Protein AF-A0A1Y2WM47-F1 (afdb_monomer)

Structure (mmCIF, N/CA/C/O backbone):
data_AF-A0A1Y2WM47-F1
#
_entry.id   AF-A0A1Y2WM47-F1
#
loop_
_atom_site.group_PDB
_atom_site.id
_atom_site.type_symbol
_atom_site.label_atom_id
_atom_site.label_alt_id
_atom_site.label_comp_id
_atom_site.label_asym_id
_atom_site.label_entity_id
_atom_site.label_seq_id
_atom_site.pdbx_PDB_ins_code
_atom_site.Cartn_x
_atom_site.Cartn_y
_atom_site.Cartn_z
_atom_site.occupancy
_atom_site.B_iso_or_equiv
_atom_site.auth_seq_id
_atom_site.auth_comp_id
_atom_site.auth_asym_id
_atom_site.auth_atom_id
_atom_site.pdbx_PDB_model_num
ATOM 1 N N . MET A 1 1 ? -19.924 -10.068 24.566 1.00 42.56 1 MET A N 1
ATOM 2 C CA . MET A 1 1 ? -18.721 -10.394 23.763 1.00 42.56 1 MET A CA 1
ATOM 3 C C . MET A 1 1 ? -18.706 -9.544 22.492 1.00 42.56 1 MET A C 1
ATOM 5 O O . MET A 1 1 ? -19.666 -9.634 21.732 1.00 42.56 1 MET A O 1
ATOM 9 N N . PRO A 1 2 ? -17.694 -8.689 22.255 1.00 54.47 2 PRO A N 1
ATOM 10 C CA . PRO A 1 2 ? -17.601 -7.902 21.023 1.00 54.47 2 PRO A CA 1
ATOM 11 C C . PRO A 1 2 ? -17.442 -8.812 19.793 1.00 54.47 2 PRO A C 1
ATOM 13 O O . PRO A 1 2 ? -16.624 -9.728 19.769 1.00 54.47 2 PRO A O 1
ATOM 16 N N . GLN A 1 3 ? -18.257 -8.577 18.764 1.00 64.56 3 GLN A N 1
ATOM 17 C CA . GLN A 1 3 ? -18.307 -9.411 17.564 1.00 64.56 3 GLN A CA 1
ATOM 18 C C . GLN A 1 3 ? -17.244 -8.942 16.556 1.00 64.56 3 GLN A C 1
ATOM 20 O O . GLN A 1 3 ? -17.400 -7.910 15.901 1.00 64.56 3 GLN A O 1
ATOM 25 N N . TYR A 1 4 ? -16.137 -9.676 16.444 1.00 69.75 4 TYR A N 1
ATOM 26 C CA . TYR A 1 4 ? -15.052 -9.365 15.509 1.00 69.75 4 TYR A CA 1
ATOM 27 C C . TYR A 1 4 ? -15.293 -10.020 14.144 1.00 69.75 4 TYR A C 1
ATOM 29 O O . TYR A 1 4 ? -15.588 -11.214 14.054 1.00 69.75 4 TYR A O 1
ATOM 37 N N . LEU A 1 5 ? -15.141 -9.259 13.057 1.00 72.00 5 LEU A N 1
ATOM 38 C CA . LEU A 1 5 ? -15.212 -9.798 11.702 1.00 72.00 5 LEU A CA 1
ATOM 39 C C . LEU A 1 5 ? -13.831 -10.297 11.301 1.00 72.00 5 LEU A C 1
ATOM 41 O O . LEU A 1 5 ? -12.948 -9.499 11.026 1.00 72.00 5 LEU A O 1
ATOM 45 N N . ILE A 1 6 ? -13.652 -11.612 11.212 1.00 77.69 6 ILE A N 1
ATOM 46 C CA . ILE A 1 6 ? -12.421 -12.204 10.678 1.00 77.69 6 ILE A CA 1
ATOM 47 C C . ILE A 1 6 ? -12.492 -12.134 9.143 1.00 77.69 6 ILE A C 1
ATOM 49 O O . ILE A 1 6 ? -13.264 -12.896 8.546 1.00 77.69 6 ILE A O 1
ATOM 53 N N . PRO A 1 7 ? -11.702 -11.277 8.459 1.00 71.31 7 PRO A N 1
ATOM 54 C CA . PRO A 1 7 ? -11.866 -11.048 7.019 1.00 71.31 7 PRO A CA 1
ATOM 55 C C . PRO A 1 7 ? -11.665 -12.312 6.174 1.00 71.31 7 PRO A C 1
ATOM 57 O O . PRO A 1 7 ? -12.291 -12.467 5.129 1.00 71.31 7 PRO A O 1
ATOM 60 N N . ALA A 1 8 ? -10.829 -13.245 6.643 1.00 73.50 8 ALA A N 1
ATOM 61 C CA . ALA A 1 8 ? -10.575 -14.521 5.976 1.00 73.50 8 ALA A CA 1
ATOM 62 C C . ALA A 1 8 ? -11.778 -15.483 6.008 1.00 73.50 8 ALA A C 1
ATOM 64 O O . ALA A 1 8 ? -11.942 -16.271 5.080 1.00 73.50 8 ALA A O 1
ATOM 65 N N . ARG A 1 9 ? -12.631 -15.404 7.040 1.00 81.06 9 ARG A N 1
ATOM 66 C CA . ARG A 1 9 ? -1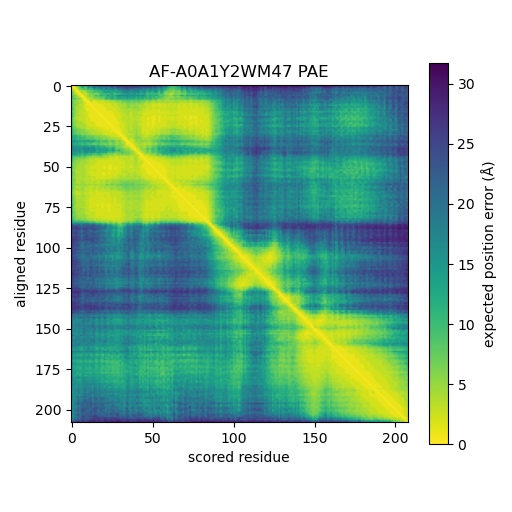3.810 -16.274 7.210 1.00 81.06 9 ARG A CA 1
ATOM 67 C C . ARG A 1 9 ? -15.083 -15.705 6.579 1.00 81.06 9 ARG A C 1
ATOM 69 O O . ARG A 1 9 ? -16.062 -16.428 6.440 1.00 81.06 9 ARG A O 1
ATOM 76 N N . ASN A 1 10 ? -15.082 -14.436 6.166 1.00 86.31 10 ASN A N 1
ATOM 77 C CA . ASN A 1 10 ? -16.237 -13.790 5.545 1.00 86.31 10 ASN A CA 1
ATOM 78 C C . ASN A 1 10 ? -15.995 -13.538 4.047 1.00 86.31 10 ASN A C 1
ATOM 80 O O . ASN A 1 10 ? -15.419 -12.523 3.642 1.00 86.31 10 ASN A O 1
ATOM 84 N N . SER A 1 11 ? -16.479 -14.461 3.213 1.00 88.06 11 SER A N 1
ATOM 85 C CA . SER A 1 11 ? -16.371 -14.368 1.752 1.00 88.06 11 SER A CA 1
ATOM 86 C C . SER A 1 11 ? -17.050 -13.114 1.190 1.00 88.06 11 SER A C 1
ATOM 88 O O . SER A 1 11 ? -16.495 -12.472 0.299 1.00 88.06 11 SER A O 1
ATOM 90 N N . ARG A 1 12 ? -18.200 -12.703 1.749 1.00 90.19 12 ARG A N 1
ATOM 91 C CA . ARG A 1 12 ? -18.951 -11.513 1.307 1.00 90.19 12 ARG A CA 1
ATOM 92 C C . ARG A 1 12 ? -18.131 -10.240 1.493 1.00 90.19 12 ARG A C 1
ATOM 94 O O . ARG A 1 12 ? -17.995 -9.458 0.554 1.00 90.19 12 ARG A O 1
ATOM 101 N N . HIS A 1 13 ? -17.529 -10.065 2.670 1.00 89.56 13 HIS A N 1
ATOM 102 C CA . HIS A 1 13 ? -16.651 -8.929 2.958 1.00 89.56 13 HIS A CA 1
ATOM 103 C C . HIS A 1 13 ? -15.453 -8.896 2.002 1.00 89.56 13 HIS A C 1
ATOM 105 O O . HIS A 1 13 ? -15.182 -7.871 1.374 1.00 89.56 13 HIS A O 1
ATOM 111 N N . ARG A 1 14 ? -14.763 -10.031 1.840 1.00 89.44 14 ARG A N 1
ATOM 112 C CA . ARG A 1 14 ? -13.584 -10.132 0.972 1.00 89.44 14 ARG A CA 1
ATOM 113 C C . ARG A 1 14 ? -13.918 -9.780 -0.482 1.00 89.44 14 ARG A C 1
ATOM 115 O O . ARG A 1 14 ? -13.194 -9.000 -1.103 1.00 89.44 14 ARG A O 1
ATOM 122 N N . THR A 1 15 ? -15.028 -10.298 -1.005 1.00 93.50 15 THR A N 1
ATOM 123 C CA . THR A 1 15 ? -15.508 -9.994 -2.360 1.00 93.50 15 THR A CA 1
ATOM 124 C C . THR A 1 15 ? -15.888 -8.524 -2.507 1.00 93.50 15 THR A C 1
ATOM 126 O O . THR A 1 15 ? -15.453 -7.895 -3.470 1.00 93.50 15 THR A O 1
ATOM 129 N N . ALA A 1 16 ? -16.615 -7.946 -1.545 1.00 92.38 16 ALA A N 1
ATOM 130 C CA . ALA A 1 16 ? -16.990 -6.531 -1.567 1.00 92.38 16 ALA A CA 1
ATOM 131 C C . ALA A 1 16 ? -15.758 -5.608 -1.569 1.00 92.38 16 ALA A C 1
ATOM 133 O O . ALA A 1 16 ? -15.650 -4.717 -2.413 1.00 92.38 16 ALA A O 1
ATOM 134 N N . CYS A 1 17 ? -14.783 -5.868 -0.692 1.00 93.31 17 CYS A N 1
ATOM 135 C CA . CYS A 1 17 ? -13.526 -5.121 -0.635 1.00 93.31 17 CYS A CA 1
ATOM 136 C C . CYS A 1 17 ? -12.736 -5.225 -1.944 1.00 93.31 17 CYS A C 1
ATOM 138 O O . CYS A 1 17 ? -12.247 -4.214 -2.450 1.00 93.31 17 CYS A O 1
ATOM 140 N N . PHE A 1 18 ? -12.624 -6.424 -2.527 1.00 94.12 18 PHE A N 1
ATOM 141 C CA . PHE A 1 18 ? -11.936 -6.594 -3.807 1.00 94.12 18 PHE A CA 1
ATOM 142 C C . PHE A 1 18 ? -12.671 -5.945 -4.976 1.00 94.12 18 PHE A C 1
ATOM 144 O O . PHE A 1 18 ? -12.012 -5.376 -5.848 1.00 94.12 18 PHE A O 1
ATOM 151 N N . ALA A 1 19 ? -14.000 -6.028 -5.011 1.00 96.56 19 ALA A N 1
ATOM 152 C CA . ALA A 1 19 ? -14.811 -5.374 -6.026 1.00 96.56 19 ALA A CA 1
ATOM 153 C C . ALA A 1 19 ? -14.605 -3.857 -5.961 1.00 96.56 19 ALA A C 1
ATOM 155 O O . ALA A 1 19 ? -14.193 -3.265 -6.956 1.00 96.56 19 ALA A O 1
ATOM 156 N N . LEU A 1 20 ? -14.761 -3.256 -4.777 1.00 95.94 20 LEU A N 1
ATOM 157 C CA . LEU A 1 20 ? -14.532 -1.830 -4.544 1.00 95.94 20 LEU A CA 1
ATOM 158 C C . LEU A 1 20 ? -13.096 -1.407 -4.897 1.00 95.94 20 LEU A C 1
ATOM 160 O O . LEU A 1 20 ? -12.875 -0.413 -5.584 1.00 95.94 20 LEU A O 1
ATOM 164 N N . TYR A 1 21 ? -12.097 -2.176 -4.465 1.00 96.31 21 TYR A N 1
ATOM 165 C CA . TYR A 1 21 ? -10.697 -1.890 -4.772 1.00 96.31 21 TYR A CA 1
ATOM 166 C C . TYR A 1 21 ? -10.434 -1.893 -6.283 1.00 96.31 21 TYR A C 1
ATOM 168 O O . TYR A 1 21 ? -9.816 -0.969 -6.817 1.00 96.31 21 TYR A O 1
ATOM 176 N N . ARG A 1 22 ? -10.918 -2.917 -6.995 1.00 96.06 22 ARG A N 1
ATOM 177 C CA . ARG A 1 22 ? -10.735 -3.034 -8.447 1.00 96.06 22 ARG A CA 1
ATOM 178 C C . ARG A 1 22 ? -11.482 -1.942 -9.205 1.00 96.06 22 ARG A C 1
ATOM 180 O O . ARG A 1 22 ? -10.913 -1.394 -10.149 1.00 96.0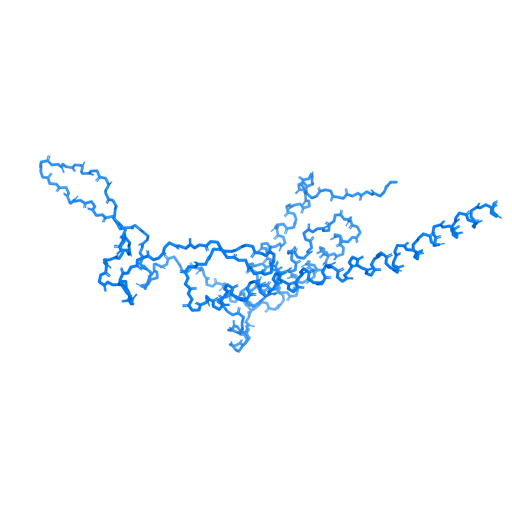6 22 ARG A O 1
ATOM 187 N N . THR A 1 23 ? -12.707 -1.604 -8.805 1.00 95.62 23 THR A N 1
ATOM 188 C CA . THR A 1 23 ? -13.490 -0.546 -9.460 1.00 95.62 23 THR A CA 1
ATOM 189 C C . THR A 1 23 ? -12.815 0.810 -9.299 1.00 95.62 23 THR A C 1
ATOM 191 O O . THR A 1 23 ? -12.573 1.471 -10.307 1.00 95.62 23 THR A O 1
ATOM 194 N N . LEU A 1 24 ? -12.393 1.179 -8.087 1.00 94.88 24 LEU A N 1
ATOM 195 C CA . LEU A 1 24 ? -11.653 2.421 -7.834 1.00 94.88 24 LEU A CA 1
ATOM 196 C C . LEU A 1 24 ? -10.364 2.500 -8.665 1.00 94.88 24 LEU A C 1
ATOM 198 O O . LEU A 1 24 ? -10.071 3.528 -9.273 1.00 94.88 24 LEU A O 1
ATOM 202 N N . LEU A 1 25 ? -9.605 1.403 -8.752 1.00 93.62 25 LEU A N 1
ATOM 203 C CA . LEU A 1 25 ? -8.384 1.366 -9.560 1.00 93.62 25 LEU A CA 1
ATOM 204 C C . LEU A 1 25 ? -8.627 1.470 -11.067 1.00 93.62 25 LEU A C 1
ATOM 206 O O . LEU A 1 25 ? -7.740 1.943 -11.780 1.00 93.62 25 LEU A O 1
ATOM 210 N N . ARG A 1 26 ? -9.784 1.008 -11.545 1.00 91.31 26 ARG A N 1
ATOM 211 C CA . ARG A 1 26 ? -10.188 1.108 -12.951 1.00 91.31 26 ARG A CA 1
ATOM 212 C C . ARG A 1 26 ? -10.663 2.516 -13.305 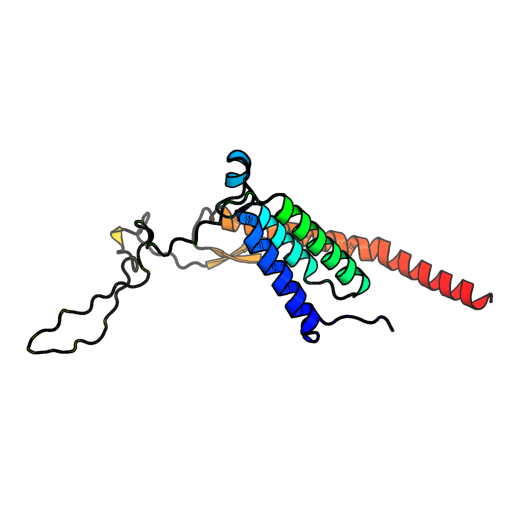1.00 91.31 26 ARG A C 1
ATOM 214 O O . ARG A 1 26 ? -10.426 2.949 -14.423 1.00 91.31 26 ARG A O 1
ATOM 221 N N . GLN A 1 27 ? -11.291 3.207 -12.355 1.00 90.62 27 GLN A N 1
ATOM 222 C CA . GLN A 1 27 ? -11.772 4.583 -12.514 1.00 90.62 27 GLN A CA 1
ATOM 223 C C . GLN A 1 27 ? -10.645 5.616 -12.395 1.00 90.62 27 GLN A C 1
ATOM 225 O O . GLN A 1 27 ? -10.628 6.588 -13.134 1.00 90.62 27 GLN A O 1
ATOM 230 N N . ALA A 1 28 ? -9.656 5.381 -11.526 1.00 89.31 28 ALA A N 1
ATOM 231 C CA . ALA A 1 28 ? -8.554 6.314 -11.289 1.00 89.31 28 ALA A CA 1
ATOM 232 C C . ALA A 1 28 ? -7.866 6.897 -12.551 1.00 89.31 28 ALA A C 1
ATOM 234 O O . ALA A 1 28 ? -7.656 8.102 -12.552 1.00 89.31 28 ALA A O 1
ATOM 235 N N . PRO A 1 29 ? -7.497 6.122 -13.596 1.00 86.44 29 PRO A N 1
ATOM 236 C CA . PRO A 1 29 ? -6.833 6.667 -14.790 1.00 86.44 29 PRO A CA 1
ATOM 237 C C . PRO A 1 29 ? -7.760 7.428 -15.753 1.00 86.44 29 PRO A C 1
ATOM 239 O O . PRO A 1 29 ? -7.269 8.007 -16.716 1.00 86.44 29 PRO A O 1
ATOM 242 N N . LEU A 1 30 ? -9.081 7.381 -15.549 1.00 86.75 30 LEU A N 1
ATOM 243 C CA . LEU A 1 30 ? -10.058 8.090 -16.388 1.00 86.75 30 LEU A CA 1
ATOM 244 C C . LEU A 1 30 ? -10.159 9.573 -16.049 1.00 86.75 30 LEU A C 1
ATOM 246 O O . LEU A 1 30 ? -10.707 10.355 -16.820 1.00 86.75 30 LEU A O 1
ATOM 250 N N . ILE A 1 31 ? -9.667 9.946 -14.874 1.00 86.62 31 ILE A N 1
ATOM 251 C CA . ILE A 1 31 ? -9.766 11.302 -14.364 1.00 86.62 31 ILE A CA 1
ATOM 252 C C . ILE A 1 31 ? -8.627 12.107 -14.989 1.00 86.62 31 ILE A C 1
ATOM 254 O O . ILE A 1 31 ? -7.464 11.753 -14.773 1.00 86.62 31 ILE A O 1
ATOM 258 N N . PRO A 1 32 ? -8.927 13.159 -15.768 1.00 84.31 32 PRO A N 1
ATOM 259 C CA . PRO A 1 32 ? -7.891 14.036 -16.284 1.00 84.31 32 PRO A CA 1
ATOM 260 C C . PRO A 1 32 ? -7.226 14.758 -15.107 1.00 84.31 32 PRO A C 1
ATOM 262 O O . PRO A 1 32 ? -7.899 15.360 -14.273 1.00 84.31 32 PRO A O 1
ATOM 265 N N . LEU A 1 33 ? -5.901 14.671 -15.027 1.00 83.00 33 LEU A N 1
ATOM 266 C CA . LEU A 1 33 ? -5.093 15.432 -14.082 1.00 83.00 33 LEU A CA 1
ATOM 267 C C . LEU A 1 33 ? -4.145 16.340 -14.869 1.00 83.00 33 LEU A C 1
ATOM 269 O O . LEU A 1 33 ? -3.658 15.906 -15.913 1.00 83.00 33 LEU A O 1
ATOM 273 N N . PRO A 1 34 ? -3.852 17.549 -14.367 1.00 85.44 34 PRO A N 1
ATOM 274 C CA . PRO A 1 34 ? -2.773 18.380 -14.891 1.00 85.44 34 PRO A CA 1
ATOM 275 C C . PRO A 1 34 ? -1.435 17.627 -14.898 1.00 85.44 34 PRO A C 1
ATOM 277 O O . PRO A 1 34 ? -1.159 16.848 -13.975 1.00 85.44 34 PRO A O 1
ATOM 280 N N . ASP A 1 35 ? -0.600 17.882 -15.906 1.00 81.69 35 ASP A N 1
ATOM 281 C CA . ASP A 1 35 ? 0.667 17.167 -16.120 1.00 81.69 35 ASP A CA 1
ATOM 282 C C . ASP A 1 35 ? 1.619 17.276 -14.916 1.00 81.69 35 ASP A C 1
ATOM 284 O O . ASP A 1 35 ? 2.225 16.278 -14.508 1.00 81.69 35 ASP A O 1
ATOM 288 N N . ASP A 1 36 ? 1.641 18.435 -14.249 1.00 83.56 36 ASP A N 1
ATOM 289 C CA . ASP A 1 36 ? 2.417 18.679 -13.024 1.00 83.56 36 ASP A CA 1
ATOM 290 C C . ASP A 1 36 ? 2.098 17.658 -11.919 1.00 83.56 36 ASP A C 1
ATOM 292 O O . ASP A 1 36 ? 2.978 17.120 -11.237 1.00 83.56 36 ASP A O 1
ATOM 296 N N . LEU A 1 37 ? 0.811 17.336 -11.755 1.00 79.44 37 LEU A N 1
ATOM 297 C CA . LEU A 1 37 ? 0.343 16.398 -10.738 1.00 79.44 37 LEU A CA 1
ATOM 298 C C . LEU A 1 37 ? 0.508 14.946 -11.182 1.00 79.44 37 LEU A C 1
ATOM 300 O O . LEU A 1 37 ? 0.766 14.080 -10.336 1.00 79.44 37 LEU A O 1
ATOM 304 N N . ALA A 1 38 ? 0.389 14.673 -12.482 1.00 75.19 38 ALA A N 1
ATOM 305 C CA . ALA A 1 38 ? 0.504 13.332 -13.041 1.00 75.19 38 ALA A CA 1
ATOM 306 C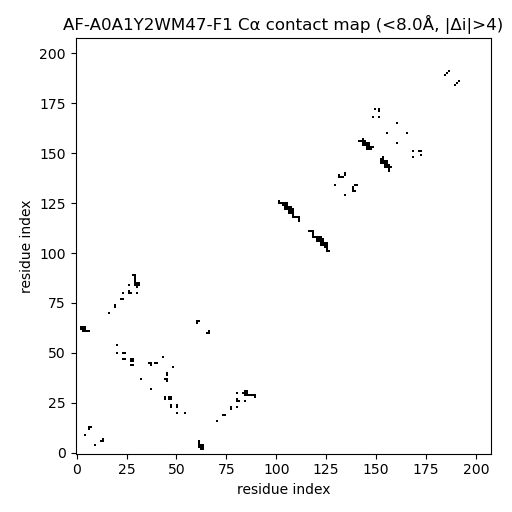 C . ALA A 1 38 ? 1.915 12.738 -12.866 1.00 75.19 38 ALA A C 1
ATOM 308 O O . ALA A 1 38 ? 2.033 11.547 -12.563 1.00 75.19 38 ALA A O 1
ATOM 309 N N . VAL A 1 39 ? 2.968 13.557 -12.986 1.00 75.31 39 VAL A N 1
ATOM 310 C CA . VAL A 1 39 ? 4.376 13.104 -12.953 1.00 75.31 39 VAL A CA 1
ATOM 311 C C . VAL A 1 39 ? 4.982 13.113 -11.539 1.00 75.31 39 VAL A C 1
ATOM 313 O O . VAL A 1 39 ? 5.871 12.314 -11.234 1.00 75.31 39 VAL A O 1
ATOM 316 N N . SER A 1 40 ? 4.453 13.942 -10.634 1.00 70.75 40 SER A N 1
ATOM 317 C CA . SER A 1 40 ? 5.015 14.216 -9.295 1.00 70.75 40 SER A CA 1
ATOM 318 C C . SER A 1 40 ? 5.364 12.994 -8.421 1.00 70.75 40 SER A C 1
ATOM 320 O O . SER A 1 40 ? 6.254 13.074 -7.574 1.00 70.75 40 SER A O 1
ATOM 322 N N . ARG A 1 41 ? 4.675 11.852 -8.574 1.00 67.25 41 ARG A N 1
ATOM 323 C CA . ARG A 1 41 ? 4.848 10.652 -7.720 1.00 67.25 41 ARG A CA 1
ATOM 324 C C . ARG A 1 41 ? 5.364 9.410 -8.454 1.00 67.25 41 ARG A C 1
ATOM 326 O O . ARG A 1 41 ? 5.305 8.307 -7.899 1.00 67.25 41 ARG A O 1
ATOM 333 N N . GLY A 1 42 ? 5.895 9.579 -9.663 1.00 73.88 42 GLY A N 1
ATOM 334 C CA . GLY A 1 42 ? 6.487 8.506 -10.463 1.00 73.88 42 GLY A CA 1
ATOM 335 C C . GLY A 1 42 ? 5.529 7.900 -11.500 1.00 73.88 42 GLY A C 1
ATOM 336 O O . GLY A 1 42 ? 4.506 8.491 -11.822 1.00 73.88 42 GLY A O 1
ATOM 337 N N . PRO A 1 43 ? 5.821 6.696 -12.028 1.00 77.19 43 PRO A N 1
ATOM 338 C CA . PRO A 1 43 ? 5.174 6.161 -13.235 1.00 77.19 43 PRO A CA 1
ATOM 339 C C . PRO A 1 43 ? 3.735 5.656 -13.024 1.00 77.19 43 PRO A C 1
ATOM 341 O O . PRO A 1 43 ? 3.118 5.114 -13.939 1.00 77.19 43 PRO A O 1
ATOM 344 N N . VAL A 1 44 ? 3.196 5.748 -11.805 1.00 82.19 44 VAL A N 1
ATOM 345 C CA . VAL A 1 44 ? 1.855 5.262 -11.463 1.00 82.19 44 VAL A CA 1
ATOM 346 C C . VAL A 1 44 ? 0.968 6.454 -11.147 1.00 82.19 44 VAL A C 1
ATOM 348 O O . VAL A 1 44 ? 1.314 7.246 -10.279 1.00 82.19 44 VAL A O 1
ATOM 351 N N . HIS A 1 45 ? -0.217 6.499 -11.763 1.00 85.44 45 HIS A N 1
ATOM 352 C CA . HIS A 1 45 ? -1.226 7.530 -11.516 1.00 85.44 45 HIS A CA 1
ATOM 353 C C . HIS A 1 45 ? -1.389 7.838 -10.009 1.00 85.44 45 HIS A C 1
ATOM 355 O O . HIS A 1 45 ? -1.617 6.906 -9.219 1.00 85.44 45 HIS A O 1
ATOM 361 N N . PRO A 1 46 ? -1.312 9.109 -9.574 1.00 89.62 46 PRO A N 1
ATOM 362 C CA . PRO A 1 46 ? -1.225 9.463 -8.154 1.00 89.62 46 PRO A CA 1
ATOM 363 C C . PRO A 1 46 ? -2.448 8.991 -7.354 1.00 89.62 46 PRO A C 1
ATOM 365 O O . PRO A 1 46 ? -2.301 8.462 -6.247 1.00 89.62 46 PRO A O 1
ATOM 368 N N . ILE A 1 47 ? -3.649 9.050 -7.941 1.00 90.50 47 ILE A N 1
ATOM 369 C CA . ILE A 1 47 ? -4.887 8.554 -7.309 1.00 90.50 47 ILE A CA 1
ATOM 370 C C . ILE A 1 47 ? -4.808 7.041 -7.043 1.00 90.50 47 ILE A C 1
ATOM 372 O O . ILE A 1 47 ? -5.183 6.566 -5.970 1.00 90.50 47 ILE A O 1
ATOM 376 N N . LYS A 1 48 ? -4.228 6.262 -7.965 1.00 91.56 48 LYS A N 1
ATOM 377 C CA . LYS A 1 48 ? -4.039 4.810 -7.794 1.00 91.56 48 LYS A CA 1
ATOM 378 C C . LYS A 1 48 ? -3.089 4.503 -6.639 1.00 91.56 48 LYS A C 1
ATOM 380 O O . LYS A 1 48 ? -3.309 3.536 -5.906 1.00 91.56 48 LYS A O 1
ATOM 385 N N . HIS A 1 49 ? -2.062 5.328 -6.442 1.00 90.00 49 HIS A N 1
ATOM 386 C CA . HIS A 1 49 ? -1.189 5.220 -5.276 1.00 90.00 49 HIS A CA 1
ATOM 387 C C . HIS A 1 49 ? -1.949 5.507 -3.969 1.00 90.00 49 HIS A C 1
ATOM 389 O O . HIS A 1 49 ? -1.803 4.754 -3.002 1.00 90.00 49 HIS A O 1
ATOM 395 N N . LEU A 1 50 ? -2.771 6.561 -3.925 1.00 91.75 50 LEU A N 1
ATOM 396 C CA . LEU A 1 50 ? -3.569 6.910 -2.742 1.00 91.75 50 LEU A CA 1
ATOM 397 C C . LEU A 1 50 ? -4.565 5.806 -2.368 1.00 91.75 50 LEU A C 1
ATOM 399 O O . LEU A 1 50 ? -4.592 5.392 -1.209 1.00 91.75 50 LEU A O 1
ATOM 403 N N . ILE A 1 51 ? -5.295 5.261 -3.347 1.00 94.31 51 ILE A N 1
ATOM 404 C CA . ILE A 1 51 ? -6.230 4.145 -3.135 1.00 94.31 51 ILE A CA 1
ATOM 405 C C . ILE A 1 51 ? -5.485 2.946 -2.537 1.00 94.31 51 ILE A C 1
ATOM 407 O O . ILE A 1 51 ? -5.853 2.446 -1.476 1.00 94.31 51 ILE A O 1
ATOM 411 N N . ARG A 1 52 ? -4.377 2.521 -3.158 1.00 94.06 52 ARG A N 1
ATOM 412 C CA . ARG A 1 52 ? -3.555 1.406 -2.650 1.00 94.06 52 ARG A CA 1
ATOM 413 C C . ARG A 1 52 ? -3.082 1.643 -1.219 1.00 94.06 52 ARG A C 1
ATOM 415 O O . ARG A 1 52 ? -3.106 0.719 -0.411 1.00 94.06 52 ARG A O 1
ATOM 422 N N . ARG A 1 53 ? -2.644 2.865 -0.905 1.00 93.06 53 ARG A N 1
ATOM 423 C CA . ARG A 1 53 ? -2.195 3.235 0.442 1.00 93.06 53 ARG A CA 1
ATOM 424 C C . ARG A 1 53 ? -3.338 3.165 1.455 1.00 93.06 53 ARG A C 1
ATOM 426 O O . ARG A 1 53 ? -3.115 2.643 2.543 1.00 93.06 53 ARG A O 1
ATOM 433 N N . SER A 1 54 ? -4.527 3.646 1.094 1.00 92.88 54 SER A N 1
ATOM 434 C CA . SER A 1 54 ? -5.718 3.611 1.952 1.00 92.88 54 SER A CA 1
ATOM 435 C C . SER A 1 54 ? -6.127 2.175 2.296 1.00 92.88 54 SER A C 1
ATOM 437 O O . SER A 1 54 ? -6.187 1.816 3.469 1.00 92.88 54 SER A O 1
ATOM 439 N N . PHE A 1 55 ? -6.261 1.300 1.292 1.00 94.38 55 PHE A N 1
ATOM 440 C CA . PHE A 1 55 ? -6.596 -0.111 1.529 1.00 94.38 55 PHE A CA 1
ATOM 441 C C . PHE A 1 55 ? -5.542 -0.830 2.376 1.00 94.38 55 PHE A C 1
ATOM 443 O O . PHE A 1 55 ? -5.895 -1.579 3.278 1.00 94.38 55 PHE A O 1
ATOM 450 N N . ARG A 1 56 ? -4.247 -0.560 2.145 1.00 93.75 56 ARG A N 1
ATOM 451 C CA . ARG A 1 56 ? -3.174 -1.134 2.974 1.00 93.75 56 ARG A CA 1
ATOM 452 C C . ARG A 1 56 ? -3.269 -0.693 4.432 1.00 93.75 56 ARG A C 1
ATOM 454 O O . ARG A 1 56 ? -3.021 -1.516 5.308 1.00 93.75 56 ARG A O 1
ATOM 461 N N . ARG A 1 57 ? -3.624 0.571 4.687 1.00 91.88 57 ARG A N 1
ATOM 462 C CA . ARG A 1 57 ? -3.806 1.104 6.047 1.00 91.88 57 ARG A CA 1
ATOM 463 C C . ARG A 1 57 ? -4.950 0.393 6.770 1.00 91.88 57 ARG A C 1
ATOM 465 O O . ARG A 1 57 ? -4.813 0.097 7.946 1.00 91.88 57 ARG A O 1
ATOM 472 N N . ASN A 1 58 ? -6.020 0.065 6.052 1.00 91.06 58 ASN A N 1
ATOM 473 C CA . ASN A 1 58 ? -7.220 -0.536 6.632 1.00 91.06 58 ASN A CA 1
ATOM 474 C C . ASN A 1 58 ? -7.169 -2.075 6.725 1.00 91.06 58 ASN A C 1
ATOM 476 O O . ASN A 1 58 ? -8.131 -2.681 7.182 1.00 91.06 58 ASN A O 1
ATOM 480 N N . THR A 1 59 ? -6.066 -2.720 6.322 1.00 88.94 59 THR A N 1
ATOM 481 C CA . THR A 1 59 ? -5.934 -4.195 6.323 1.00 88.94 59 THR A CA 1
ATOM 482 C C . THR A 1 59 ? -6.103 -4.820 7.711 1.00 88.94 59 THR A C 1
ATOM 484 O O . THR A 1 59 ? -6.587 -5.941 7.813 1.00 88.94 59 THR A O 1
ATOM 487 N N . SER A 1 60 ? -5.694 -4.121 8.773 1.00 86.38 60 SER A N 1
ATOM 488 C CA . SER A 1 60 ? -5.762 -4.612 10.157 1.00 86.38 60 SER A CA 1
ATOM 489 C C . SER A 1 60 ? -7.095 -4.319 10.852 1.00 86.38 60 SER A C 1
ATOM 491 O O . SER A 1 60 ? -7.244 -4.628 12.031 1.00 86.38 60 SER A O 1
ATOM 493 N N . ILE A 1 61 ? -8.053 -3.691 10.163 1.00 87.56 61 ILE A N 1
ATOM 494 C CA . ILE A 1 61 ? -9.349 -3.350 10.751 1.00 87.56 61 ILE A CA 1
ATOM 495 C C . ILE A 1 61 ? -10.243 -4.594 10.749 1.00 87.56 61 ILE A C 1
ATOM 497 O O . ILE A 1 61 ? -10.660 -5.076 9.698 1.00 87.56 61 ILE A O 1
ATOM 501 N N . THR A 1 62 ? -10.567 -5.071 11.949 1.00 86.94 62 THR A N 1
ATOM 502 C CA . THR A 1 62 ? -11.357 -6.297 12.180 1.00 86.94 62 THR A CA 1
ATOM 503 C C . THR A 1 62 ? -12.745 -5.984 12.763 1.00 86.94 62 THR A C 1
ATOM 505 O O . THR A 1 62 ? -13.650 -6.816 12.731 1.00 86.94 62 THR A O 1
ATOM 508 N N . SER A 1 63 ? -12.962 -4.780 13.301 1.00 85.50 63 SER A N 1
ATOM 509 C CA . SER A 1 63 ? -14.225 -4.416 13.950 1.00 85.50 63 SER A CA 1
ATOM 510 C C . SER A 1 63 ? -15.286 -3.962 12.930 1.00 85.50 63 SER A C 1
ATOM 512 O O . SER A 1 63 ? -15.032 -3.048 12.137 1.00 85.50 63 SER A O 1
ATOM 514 N N . PRO A 1 64 ? -16.514 -4.523 12.954 1.00 85.50 64 PRO A N 1
ATOM 515 C CA . PRO A 1 64 ? -17.588 -4.117 12.040 1.00 85.50 64 PRO A CA 1
ATOM 516 C C . PRO A 1 64 ? -17.882 -2.613 12.096 1.00 85.50 64 PRO A C 1
ATOM 518 O O . PRO A 1 64 ? -18.089 -1.980 11.063 1.00 85.50 64 PRO A O 1
ATOM 521 N N . ARG A 1 65 ? -17.813 -2.030 13.301 1.00 85.38 65 ARG A N 1
ATOM 522 C CA . ARG A 1 65 ? -18.039 -0.600 13.566 1.00 85.38 65 ARG A CA 1
ATOM 523 C C . ARG A 1 65 ? -17.104 0.323 12.786 1.00 85.38 65 ARG A C 1
ATOM 525 O O . ARG A 1 65 ? -17.506 1.429 12.462 1.00 85.38 65 ARG A O 1
ATOM 532 N N . LEU A 1 66 ? -15.892 -0.125 12.459 1.00 89.50 66 LEU A N 1
ATOM 533 C CA . LEU A 1 66 ? -14.937 0.642 11.653 1.00 89.50 66 LEU A CA 1
ATOM 534 C C . LEU A 1 66 ? -15.002 0.258 10.170 1.00 89.50 66 LEU A C 1
ATOM 536 O O . LEU A 1 66 ? -14.837 1.110 9.295 1.00 89.50 66 LEU A O 1
ATOM 540 N N . ILE A 1 67 ? -15.290 -1.012 9.874 1.00 89.81 67 ILE A N 1
ATOM 541 C CA . ILE A 1 67 ? -15.398 -1.520 8.501 1.00 89.81 67 ILE A CA 1
ATOM 542 C C . ILE A 1 67 ? -16.552 -0.850 7.750 1.00 89.81 67 ILE A C 1
ATOM 544 O O . ILE A 1 67 ? -16.364 -0.428 6.608 1.00 89.81 67 ILE A O 1
ATOM 548 N N . PHE A 1 68 ? -17.736 -0.742 8.363 1.00 90.12 68 PHE A N 1
ATOM 549 C CA . PHE A 1 68 ? -18.915 -0.179 7.698 1.00 90.12 68 PHE A CA 1
ATOM 550 C C . PHE A 1 68 ? -18.725 1.292 7.288 1.00 90.12 68 PHE A C 1
ATOM 552 O O . PHE A 1 68 ? -18.914 1.587 6.103 1.00 90.12 68 PHE A O 1
ATOM 559 N N . PRO A 1 69 ? -18.290 2.208 8.177 1.00 93.50 69 PRO A N 1
ATOM 560 C CA . PRO A 1 69 ? -17.973 3.581 7.791 1.00 93.50 69 PRO A CA 1
ATOM 561 C C . PRO A 1 69 ? -16.875 3.662 6.728 1.00 93.50 69 PRO A C 1
ATOM 563 O O . PRO A 1 69 ? -17.013 4.418 5.768 1.00 93.50 69 PRO A O 1
ATOM 566 N N . ALA A 1 70 ? -15.816 2.851 6.843 1.00 92.38 70 ALA A N 1
ATOM 567 C CA . ALA A 1 70 ? -14.722 2.848 5.872 1.00 92.38 70 ALA A CA 1
ATOM 568 C C . ALA A 1 70 ? -15.184 2.406 4.472 1.00 92.38 70 ALA A C 1
ATOM 570 O O . ALA A 1 70 ? -14.815 3.024 3.470 1.00 92.38 70 ALA A O 1
ATOM 571 N N . LEU A 1 71 ? -16.019 1.365 4.387 1.00 92.94 71 LEU A N 1
ATOM 572 C CA . LEU A 1 71 ? -16.621 0.931 3.125 1.00 92.94 71 LEU A CA 1
ATOM 573 C C . LEU A 1 71 ? -17.583 1.984 2.572 1.00 92.94 71 LEU A C 1
ATOM 575 O O . LEU A 1 71 ? -17.514 2.284 1.381 1.00 92.94 71 LEU A O 1
ATOM 579 N N . LYS A 1 72 ? -18.432 2.580 3.419 1.00 95.56 72 LYS A N 1
ATOM 580 C CA . LYS A 1 72 ? -19.351 3.660 3.025 1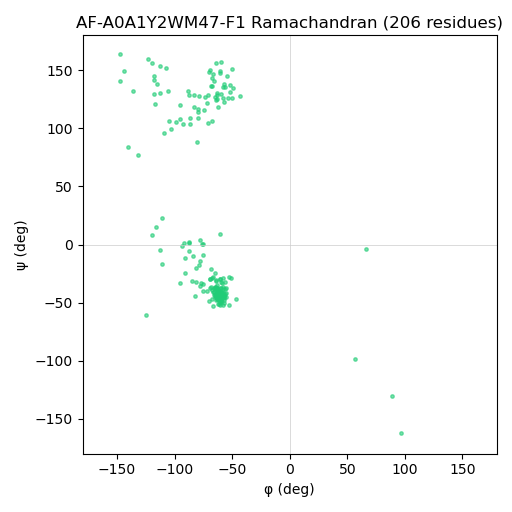.00 95.56 72 LYS A CA 1
ATOM 581 C C . LYS A 1 72 ? -18.591 4.840 2.416 1.00 95.56 72 LYS A C 1
ATOM 583 O O . LYS A 1 72 ? -18.935 5.273 1.318 1.00 95.56 72 LYS A O 1
ATOM 588 N N . ALA A 1 73 ? -17.513 5.286 3.061 1.00 95.12 73 ALA A N 1
ATOM 589 C CA . ALA A 1 73 ? -16.629 6.322 2.531 1.00 95.12 73 ALA A CA 1
ATOM 590 C C . ALA A 1 73 ? -15.998 5.907 1.189 1.00 95.12 73 ALA A C 1
ATOM 592 O O . ALA A 1 73 ? -15.941 6.696 0.249 1.00 95.12 73 ALA A O 1
ATOM 593 N N . GLY A 1 74 ? -15.580 4.645 1.055 1.00 94.50 74 GLY A N 1
ATOM 594 C CA . GLY A 1 74 ? -15.063 4.111 -0.206 1.00 94.50 74 GLY A CA 1
ATOM 595 C C . GLY A 1 74 ? -16.078 4.155 -1.357 1.00 94.50 74 GLY A C 1
ATOM 596 O O . GLY A 1 74 ? -15.714 4.519 -2.476 1.00 94.50 74 GLY A O 1
ATOM 597 N N . TYR A 1 75 ? -17.349 3.836 -1.095 1.00 96.44 75 TYR A N 1
ATOM 598 C CA . TYR A 1 75 ? -18.426 3.949 -2.087 1.00 96.44 75 TYR A CA 1
ATOM 599 C C . TYR A 1 75 ? -18.764 5.403 -2.433 1.00 96.44 75 TYR A C 1
ATOM 601 O O . TYR A 1 75 ? -18.992 5.703 -3.604 1.00 96.44 75 TYR A O 1
ATOM 609 N N . GLN A 1 76 ? -18.738 6.313 -1.457 1.00 96.31 76 GLN A N 1
ATOM 610 C CA . GLN A 1 76 ? -18.898 7.751 -1.709 1.00 96.31 76 GLN A CA 1
ATOM 611 C C . GLN A 1 76 ? -17.791 8.272 -2.631 1.00 96.31 76 GLN A C 1
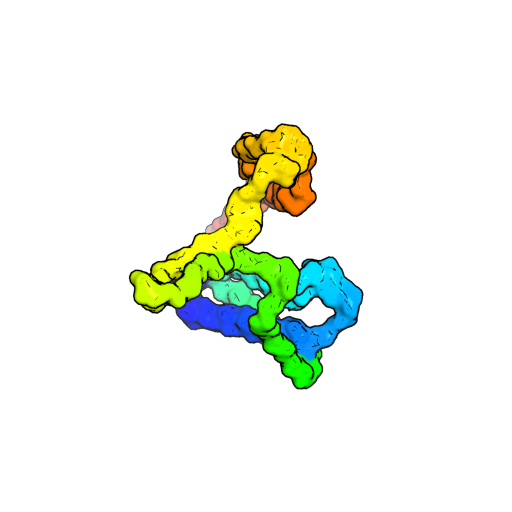ATOM 613 O O . GLN A 1 76 ? -18.077 8.914 -3.638 1.00 96.31 76 GLN A O 1
ATOM 618 N N . ILE A 1 77 ? -16.535 7.908 -2.352 1.00 94.31 77 ILE A N 1
ATOM 619 C CA . ILE A 1 77 ? -15.396 8.241 -3.216 1.00 94.31 77 ILE A CA 1
ATOM 620 C C . ILE A 1 77 ? -15.592 7.656 -4.614 1.00 94.31 77 ILE A C 1
ATOM 622 O O . ILE A 1 77 ? -15.337 8.345 -5.592 1.00 94.31 77 ILE A O 1
ATOM 626 N N . LEU A 1 78 ? -16.066 6.414 -4.745 1.00 94.81 78 LEU A N 1
ATOM 627 C CA . LEU A 1 78 ? -16.357 5.840 -6.061 1.00 94.81 78 LEU A CA 1
ATOM 628 C C . LEU A 1 78 ? -17.385 6.680 -6.836 1.00 94.81 78 LEU A C 1
ATOM 630 O O . LEU A 1 78 ? -17.207 6.869 -8.038 1.00 94.81 78 LEU A O 1
ATOM 634 N N . GLY A 1 79 ? -18.425 7.181 -6.165 1.00 93.88 79 GLY A N 1
ATOM 635 C CA . GLY A 1 79 ? -19.398 8.107 -6.750 1.00 93.88 79 GLY A CA 1
ATOM 636 C C . GLY A 1 79 ? -18.742 9.398 -7.244 1.00 93.88 79 GLY A C 1
ATOM 637 O O . GLY A 1 79 ? -18.916 9.757 -8.404 1.00 93.88 79 GLY A O 1
ATOM 638 N N . LEU A 1 80 ? -17.905 10.017 -6.407 1.00 93.00 80 LEU A N 1
ATOM 639 C CA . LEU A 1 80 ? -17.155 11.231 -6.754 1.00 93.00 80 LEU A CA 1
ATOM 640 C C . LEU A 1 80 ? -16.176 11.017 -7.918 1.00 93.00 80 LEU A C 1
ATOM 642 O O . LEU A 1 80 ? -16.047 11.862 -8.799 1.00 93.00 80 LEU A O 1
ATOM 646 N N . LEU A 1 81 ? -15.479 9.877 -7.950 1.00 91.31 81 LEU A N 1
ATOM 647 C CA . LEU A 1 81 ? -14.567 9.559 -9.048 1.00 91.31 81 LEU A CA 1
ATOM 648 C C . LEU A 1 81 ? -15.339 9.370 -10.354 1.00 91.31 81 LEU A C 1
ATOM 650 O O . LEU A 1 81 ? -14.886 9.867 -11.376 1.00 91.31 81 LEU A O 1
ATOM 654 N N . LYS A 1 82 ? -16.501 8.704 -10.316 1.00 90.50 82 LYS A N 1
ATOM 655 C CA . LYS A 1 82 ? -17.378 8.535 -11.485 1.00 90.50 82 LYS A CA 1
ATOM 656 C C . LYS A 1 82 ? -17.944 9.861 -11.992 1.00 90.50 82 LYS A C 1
ATOM 658 O O . LYS A 1 82 ? -18.039 10.035 -13.198 1.00 90.50 82 LYS A O 1
ATOM 663 N N . SER A 1 83 ? -18.306 10.797 -11.113 1.00 89.00 83 SER A N 1
ATOM 664 C CA . SER A 1 83 ? -18.750 12.126 -11.557 1.00 89.00 83 SER A CA 1
ATOM 665 C C . SER A 1 83 ? -17.609 12.947 -12.159 1.00 89.00 83 SER A C 1
ATOM 667 O O . SER A 1 83 ? -17.842 13.764 -13.039 1.00 89.00 83 SER A O 1
ATOM 669 N N . ALA A 1 84 ? -16.373 12.723 -11.704 1.00 87.06 84 ALA A N 1
ATOM 670 C CA . ALA A 1 84 ? -15.183 13.408 -12.205 1.00 87.06 84 ALA A CA 1
ATOM 671 C C . ALA A 1 84 ? -14.583 12.777 -13.477 1.00 87.06 84 ALA A C 1
ATOM 673 O O . ALA A 1 84 ? -13.674 13.355 -14.075 1.00 87.06 84 ALA A O 1
ATOM 674 N N . THR A 1 85 ? -15.031 11.587 -13.895 1.00 85.75 85 THR A N 1
ATOM 675 C CA . THR A 1 85 ? -14.530 10.983 -15.134 1.00 85.75 85 THR A CA 1
ATOM 676 C C . THR A 1 85 ? -15.069 11.735 -16.342 1.00 85.75 85 THR A C 1
ATOM 678 O O . THR A 1 85 ? -16.276 11.781 -16.562 1.00 85.75 85 THR A O 1
ATOM 681 N N . SER A 1 86 ? -14.169 12.258 -17.172 1.00 71.38 86 SER A N 1
ATOM 682 C CA . SER A 1 86 ? -14.513 12.646 -18.540 1.00 71.38 86 SER A CA 1
ATOM 683 C C . SER A 1 86 ? -14.772 11.368 -19.355 1.00 71.38 86 SER A C 1
ATOM 685 O O . SER A 1 86 ? -14.146 10.343 -19.082 1.00 71.38 86 SER A O 1
ATOM 687 N N . SER A 1 87 ? -15.666 11.388 -20.350 1.00 62.16 87 SER A N 1
ATOM 688 C CA . SER A 1 87 ? -16.118 10.225 -21.154 1.00 62.16 87 SER A CA 1
ATOM 689 C C . SER A 1 87 ? -15.018 9.495 -21.951 1.00 62.16 87 SER A C 1
ATOM 691 O O . SER A 1 87 ? -15.293 8.603 -22.755 1.00 62.16 87 SER A O 1
ATOM 693 N N . ARG A 1 88 ? -13.751 9.839 -21.725 1.00 55.94 88 ARG A N 1
ATOM 694 C CA . ARG A 1 88 ? -12.582 9.262 -22.369 1.00 55.94 88 ARG A CA 1
ATOM 695 C C . ARG A 1 88 ? -12.359 7.841 -21.861 1.00 55.94 88 ARG A C 1
ATOM 697 O O . ARG A 1 88 ? -11.860 7.632 -20.760 1.00 55.94 88 ARG A O 1
ATOM 704 N N . THR A 1 89 ? -12.694 6.849 -22.681 1.00 58.16 89 THR A N 1
ATOM 705 C CA . THR A 1 89 ? -12.310 5.449 -22.452 1.00 58.16 89 THR A CA 1
ATOM 706 C C . THR A 1 89 ? -10.810 5.352 -22.154 1.00 58.16 89 THR A C 1
ATOM 708 O O . THR A 1 89 ? -10.013 5.976 -22.861 1.00 58.16 89 THR A O 1
ATOM 711 N N . PRO A 1 90 ? -10.389 4.580 -21.134 1.00 58.09 90 PRO A N 1
ATOM 712 C CA . PRO A 1 90 ? -8.980 4.495 -20.799 1.00 58.09 90 PRO A CA 1
ATOM 713 C C . PRO A 1 90 ? -8.270 3.774 -21.948 1.00 58.09 90 PRO A C 1
ATOM 715 O O . PRO A 1 90 ? -8.786 2.750 -22.418 1.00 58.09 90 PRO A O 1
ATOM 718 N N . PRO A 1 91 ? -7.095 4.244 -22.397 1.00 57.72 91 PRO A N 1
ATOM 719 C CA . PRO A 1 91 ? -6.320 3.491 -23.367 1.00 57.72 91 PRO A CA 1
ATOM 720 C C . PRO A 1 91 ? -6.022 2.114 -22.765 1.00 57.72 91 PRO A C 1
ATOM 722 O O . PRO A 1 91 ? -5.527 2.006 -21.637 1.00 57.72 91 PRO A O 1
ATOM 725 N N . LYS A 1 92 ? -6.376 1.043 -23.488 1.00 58.34 92 LYS A N 1
ATOM 726 C CA . LYS A 1 92 ? -5.969 -0.317 -23.112 1.00 58.34 92 LYS A CA 1
ATOM 727 C C . LYS A 1 92 ? -4.446 -0.310 -22.906 1.00 58.34 92 LYS A C 1
ATOM 729 O O . LYS A 1 92 ? -3.750 0.308 -23.714 1.00 58.34 92 LYS A O 1
ATOM 734 N N . PRO A 1 93 ? -3.917 -0.964 -21.850 1.00 56.97 93 PRO A N 1
ATOM 735 C CA . PRO A 1 93 ? -2.472 -1.091 -21.693 1.00 56.97 93 PRO A CA 1
ATOM 736 C C . PRO A 1 93 ? -1.911 -1.685 -22.984 1.00 56.97 93 PRO A C 1
ATOM 738 O O . PRO A 1 93 ? -2.427 -2.700 -23.456 1.00 56.97 93 PRO A O 1
ATOM 741 N N . SER A 1 94 ? -0.924 -1.020 -23.589 1.00 60.62 94 SER A N 1
ATOM 742 C CA . SER A 1 94 ? -0.396 -1.486 -24.864 1.00 60.62 94 SER A CA 1
ATOM 743 C C . SER A 1 94 ? 0.242 -2.858 -24.656 1.00 60.62 94 SER A C 1
ATOM 745 O O . SER A 1 94 ? 1.110 -3.049 -23.807 1.00 60.62 94 SER A O 1
ATOM 747 N N . THR A 1 95 ? -0.209 -3.835 -25.435 1.00 65.31 95 THR A N 1
ATOM 748 C CA . THR A 1 95 ? 0.438 -5.150 -25.541 1.00 65.31 95 THR A CA 1
ATOM 749 C C . THR A 1 95 ? 1.700 -5.069 -26.409 1.00 65.31 95 THR A C 1
ATOM 751 O O . THR A 1 95 ? 2.367 -6.074 -26.622 1.00 65.31 95 THR A O 1
ATOM 754 N N . ARG A 1 96 ? 2.042 -3.877 -26.929 1.00 66.81 96 ARG A N 1
ATOM 755 C CA . ARG A 1 96 ? 3.238 -3.688 -27.750 1.00 66.81 96 ARG A CA 1
ATOM 756 C C . ARG A 1 96 ? 4.493 -3.990 -26.921 1.00 66.81 96 ARG A C 1
ATOM 758 O O . ARG A 1 96 ? 4.644 -3.400 -25.847 1.00 66.81 96 ARG A O 1
ATOM 765 N N . PRO A 1 97 ? 5.396 -4.848 -27.428 1.00 64.31 97 PRO A N 1
ATOM 766 C CA . PRO A 1 97 ? 6.741 -4.977 -26.888 1.00 64.31 97 PRO A CA 1
ATOM 767 C C . PRO A 1 97 ? 7.380 -3.590 -26.801 1.00 64.31 97 PRO A C 1
ATOM 769 O O . PRO A 1 97 ? 7.287 -2.799 -27.742 1.00 64.31 97 PRO A O 1
ATOM 772 N N . ARG A 1 98 ? 7.969 -3.260 -25.649 1.00 70.06 98 ARG A N 1
ATOM 773 C CA . ARG A 1 98 ? 8.713 -2.006 -25.503 1.00 70.06 98 ARG A CA 1
ATOM 774 C C . ARG A 1 98 ? 9.998 -2.133 -26.324 1.00 70.06 98 ARG A C 1
ATOM 776 O O . ARG A 1 98 ? 10.696 -3.120 -26.111 1.00 70.06 98 ARG A O 1
ATOM 783 N N . PRO A 1 99 ? 10.312 -1.175 -27.211 1.00 72.06 99 PRO A N 1
ATOM 784 C CA . PRO A 1 99 ? 11.476 -1.275 -28.092 1.00 72.06 99 PRO A CA 1
ATOM 785 C C . PRO A 1 99 ? 12.793 -1.409 -27.312 1.00 72.06 99 PRO A C 1
ATOM 787 O O . PRO A 1 99 ? 13.663 -2.161 -27.724 1.00 72.06 99 PRO A O 1
ATOM 790 N N . ASP A 1 100 ? 12.890 -0.782 -26.136 1.00 75.00 100 ASP A N 1
ATOM 791 C CA . ASP A 1 100 ? 14.118 -0.771 -25.324 1.00 75.00 100 ASP A CA 1
ATOM 792 C C . ASP A 1 100 ? 14.185 -1.907 -24.286 1.00 75.00 100 ASP A C 1
ATOM 794 O O . ASP A 1 100 ? 15.097 -1.955 -23.460 1.00 75.00 100 ASP A O 1
ATOM 798 N N . ALA A 1 101 ? 13.180 -2.788 -24.240 1.00 73.81 101 ALA A N 1
ATOM 799 C CA . ALA A 1 101 ? 13.143 -3.870 -23.265 1.00 73.81 101 ALA A CA 1
ATOM 800 C C . ALA A 1 101 ? 13.766 -5.134 -23.856 1.00 73.81 101 ALA A C 1
ATOM 802 O O . ALA A 1 101 ? 13.122 -5.849 -24.623 1.00 73.81 101 ALA A O 1
ATOM 803 N N . GLU A 1 102 ? 14.993 -5.439 -23.440 1.00 73.38 102 GLU A N 1
ATOM 804 C CA . GLU A 1 102 ? 15.613 -6.727 -23.743 1.00 73.38 102 GLU A CA 1
ATOM 805 C C . GLU A 1 102 ? 14.756 -7.873 -23.171 1.00 73.38 102 GLU A C 1
ATOM 807 O O . GLU A 1 102 ? 14.368 -7.836 -21.993 1.00 73.38 102 GLU A O 1
ATOM 812 N N . PRO A 1 103 ? 14.424 -8.894 -23.978 1.00 78.75 103 PRO A N 1
ATOM 813 C CA . PRO A 1 103 ? 13.670 -10.041 -23.499 1.00 78.75 103 PRO A CA 1
ATOM 814 C C . PRO A 1 103 ? 14.499 -10.843 -22.488 1.00 78.75 103 PRO A C 1
ATOM 816 O O . PRO A 1 103 ? 15.717 -10.947 -22.590 1.00 78.75 103 PRO A O 1
ATOM 819 N N . LEU A 1 104 ? 13.825 -11.444 -21.503 1.00 79.12 104 LEU A N 1
ATOM 820 C CA . LEU A 1 104 ? 14.489 -12.286 -20.497 1.00 79.12 104 LEU A CA 1
ATOM 821 C C . LEU A 1 104 ? 15.145 -13.525 -21.121 1.00 79.12 104 LEU A C 1
ATOM 823 O O . LEU A 1 104 ? 16.182 -13.974 -20.640 1.00 79.12 104 LEU A O 1
ATOM 827 N N . LEU A 1 105 ? 14.509 -14.069 -22.160 1.00 83.06 105 LEU A N 1
ATOM 828 C CA . LEU A 1 105 ? 14.936 -15.238 -22.916 1.00 83.06 105 LEU A CA 1
ATOM 829 C C . LEU A 1 105 ? 14.743 -14.942 -24.402 1.00 83.06 105 LEU A C 1
ATOM 831 O O . LEU A 1 105 ? 13.673 -14.479 -24.807 1.00 83.06 105 LEU A O 1
ATOM 835 N N . VAL A 1 106 ? 15.763 -15.230 -25.200 1.00 86.19 106 VAL A N 1
ATOM 836 C CA . VAL A 1 106 ? 15.705 -15.201 -26.662 1.00 86.19 106 VAL A CA 1
ATOM 837 C C . VAL A 1 106 ? 15.671 -16.640 -27.147 1.00 86.19 106 VAL A C 1
ATOM 839 O O . VAL A 1 106 ? 16.451 -17.470 -26.687 1.00 86.19 106 VAL A O 1
ATOM 842 N N . ASN A 1 107 ? 14.752 -16.953 -28.057 1.00 88.06 107 ASN A N 1
ATOM 843 C CA . ASN A 1 107 ? 14.757 -18.256 -28.700 1.00 88.06 107 ASN A CA 1
ATOM 844 C C . ASN A 1 107 ? 15.905 -18.307 -29.720 1.00 88.06 107 ASN A C 1
ATOM 846 O O . ASN A 1 107 ? 15.889 -17.555 -30.692 1.00 88.06 107 ASN A O 1
ATOM 850 N N . VAL A 1 108 ? 16.878 -19.185 -29.483 1.00 89.19 108 VAL A N 1
ATOM 851 C CA . VAL A 1 108 ? 18.047 -19.418 -30.346 1.00 89.19 108 VAL A CA 1
ATOM 852 C C . VAL A 1 108 ? 17.985 -20.796 -31.006 1.00 89.19 108 VAL A C 1
ATOM 854 O O . VAL A 1 108 ? 19.010 -21.359 -31.387 1.00 89.19 108 VAL A O 1
ATOM 857 N N . THR A 1 109 ? 16.783 -21.368 -31.133 1.00 90.62 109 THR A N 1
ATOM 858 C CA . THR A 1 109 ? 16.584 -22.613 -31.877 1.00 90.62 109 THR A CA 1
ATOM 859 C C . THR A 1 109 ? 17.215 -22.530 -33.259 1.00 90.62 109 THR A C 1
ATOM 861 O O . THR A 1 109 ? 16.859 -21.616 -34.010 1.00 90.62 109 THR A O 1
ATOM 864 N N . PRO A 1 110 ? 18.084 -23.487 -33.630 1.00 88.44 110 PRO A N 1
ATOM 865 C CA . PRO A 1 110 ? 18.553 -23.573 -35.001 1.00 88.44 110 PRO A CA 1
ATOM 866 C C . PRO A 1 110 ? 17.359 -23.801 -35.932 1.00 88.44 110 PRO A C 1
ATOM 868 O O . PRO A 1 110 ? 16.372 -24.435 -35.548 1.00 88.44 110 PRO A O 1
ATOM 871 N N . ALA A 1 111 ? 17.444 -23.267 -37.149 1.00 88.50 111 ALA A N 1
ATOM 872 C CA . ALA A 1 111 ? 16.428 -23.507 -38.163 1.00 88.50 111 ALA A CA 1
ATOM 873 C C . ALA A 1 111 ? 16.340 -25.015 -38.483 1.00 88.50 111 ALA A C 1
ATOM 875 O O . ALA A 1 111 ? 17.353 -25.713 -38.382 1.00 88.50 111 ALA A O 1
ATOM 876 N N . PRO A 1 112 ? 15.159 -25.533 -38.862 1.00 90.38 112 PRO A N 1
ATOM 877 C CA . PRO A 1 112 ? 15.015 -26.921 -39.285 1.00 90.38 112 PRO A CA 1
ATOM 878 C C . PRO A 1 112 ? 15.942 -27.227 -40.466 1.00 90.38 112 PRO A C 1
ATOM 880 O O . PRO A 1 112 ? 15.862 -26.582 -41.512 1.00 90.38 112 PRO A O 1
ATOM 883 N N . THR A 1 113 ? 16.810 -28.220 -40.300 1.00 89.19 113 THR A N 1
ATOM 884 C CA . THR A 1 113 ? 17.740 -28.691 -41.340 1.00 89.19 113 THR A CA 1
ATOM 885 C C . THR A 1 113 ? 17.244 -30.050 -41.847 1.00 89.19 113 THR A C 1
ATOM 887 O O . THR A 1 113 ? 16.652 -30.783 -41.057 1.00 89.19 113 THR A O 1
ATOM 890 N N . PRO A 1 114 ? 17.500 -30.473 -43.103 1.00 89.69 114 PRO A N 1
ATOM 891 C CA . PRO A 1 114 ? 17.068 -31.791 -43.589 1.00 89.69 114 PRO A CA 1
ATOM 892 C C . PRO A 1 114 ? 17.501 -32.980 -42.710 1.00 89.69 114 PRO A C 1
ATOM 894 O O . PRO A 1 114 ? 16.800 -33.983 -42.653 1.00 89.69 114 PRO A O 1
ATOM 897 N N . GLN A 1 115 ? 18.621 -32.862 -41.983 1.00 88.44 115 GLN A N 1
ATOM 898 C CA . GLN A 1 115 ? 19.076 -33.878 -41.021 1.00 88.44 115 GLN A CA 1
ATOM 899 C C . GLN A 1 115 ? 18.377 -33.800 -39.650 1.00 88.44 115 GLN A C 1
ATOM 901 O O . GLN A 1 115 ? 18.393 -34.768 -38.896 1.00 88.44 115 GLN A O 1
ATOM 906 N N . ASN A 1 116 ? 17.781 -32.657 -39.305 1.00 83.88 116 ASN A N 1
ATOM 907 C CA . ASN A 1 116 ? 17.045 -32.444 -38.062 1.00 83.88 116 ASN A CA 1
ATOM 908 C C . ASN A 1 116 ? 15.792 -31.589 -38.327 1.00 83.88 116 ASN A C 1
ATOM 910 O O . ASN A 1 116 ? 15.824 -30.367 -38.145 1.00 83.88 116 ASN A O 1
ATOM 914 N N . PRO A 1 117 ? 14.691 -32.222 -38.768 1.00 87.75 117 PRO A N 1
ATOM 915 C CA . PRO A 1 117 ? 13.467 -31.513 -39.127 1.00 87.75 117 PRO A CA 1
ATOM 916 C C . PRO A 1 117 ? 12.755 -30.892 -37.917 1.00 87.75 117 PRO A C 1
ATOM 918 O O . PRO A 1 117 ? 11.986 -29.955 -38.092 1.00 87.75 117 PRO A O 1
ATOM 921 N N . ASN A 1 118 ? 13.024 -31.372 -36.697 1.00 88.88 118 ASN 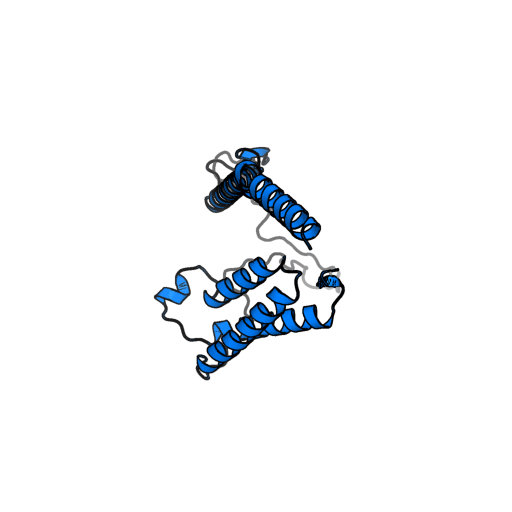A N 1
ATOM 922 C CA . ASN A 1 118 ? 12.389 -30.892 -35.468 1.00 88.88 118 ASN A CA 1
ATOM 923 C C . ASN A 1 118 ? 13.439 -30.604 -34.378 1.00 88.88 118 ASN A C 1
ATOM 925 O O . ASN A 1 118 ? 13.601 -31.396 -33.441 1.00 88.88 118 ASN A O 1
ATOM 929 N N . PRO A 1 119 ? 14.164 -29.474 -34.473 1.00 88.19 119 PRO A N 1
ATOM 930 C CA . PRO A 1 119 ? 15.138 -29.095 -33.463 1.00 88.19 119 PRO A CA 1
ATOM 931 C C . PRO A 1 119 ? 14.451 -28.790 -32.125 1.00 88.19 119 PRO A C 1
ATOM 933 O O . PRO A 1 119 ? 13.377 -28.191 -32.063 1.00 88.19 119 PRO A O 1
ATOM 936 N N . ARG A 1 120 ? 15.086 -29.205 -31.023 1.00 88.81 120 ARG A N 1
ATOM 937 C CA . ARG A 1 120 ? 14.586 -28.931 -29.668 1.00 88.81 120 ARG A CA 1
ATOM 938 C C . ARG A 1 120 ? 14.659 -27.430 -29.362 1.00 88.81 120 ARG A C 1
ATOM 940 O O . ARG A 1 120 ? 15.647 -26.805 -29.745 1.00 88.81 120 ARG A O 1
ATOM 947 N N . PRO A 1 121 ? 13.678 -26.861 -28.635 1.00 90.69 121 PRO A N 1
ATOM 948 C CA . PRO A 1 121 ? 13.708 -25.462 -28.236 1.00 90.69 121 PRO A CA 1
ATOM 949 C C . PRO A 1 121 ? 14.907 -25.148 -27.335 1.00 90.69 121 PRO A C 1
ATOM 951 O O . PRO A 1 121 ? 15.018 -25.707 -26.245 1.00 90.69 121 PRO A O 1
ATOM 954 N N . VAL A 1 122 ? 15.792 -24.253 -27.788 1.00 91.06 122 VAL A N 1
ATOM 955 C CA . VAL A 1 122 ? 16.951 -23.751 -27.035 1.00 91.06 122 VAL A CA 1
ATOM 956 C C . VAL A 1 122 ? 16.785 -22.252 -26.833 1.00 91.06 122 VAL A C 1
ATOM 958 O O . VAL A 1 122 ? 16.529 -21.512 -27.780 1.00 91.06 122 VAL A O 1
ATOM 961 N N . PHE A 1 123 ? 16.937 -21.806 -25.591 1.00 89.94 123 PHE A N 1
ATOM 962 C CA . PHE A 1 123 ? 16.800 -20.406 -25.211 1.00 89.94 123 PHE A CA 1
ATOM 963 C C . PHE A 1 123 ? 18.116 -19.884 -24.648 1.00 89.94 123 PHE A C 1
ATOM 965 O O . PHE A 1 123 ? 18.778 -20.594 -23.892 1.00 89.94 123 PHE A O 1
ATOM 972 N N . ASP A 1 124 ? 18.447 -18.641 -24.980 1.00 85.50 124 ASP A N 1
ATOM 973 C CA . ASP A 1 124 ? 19.621 -17.940 -24.466 1.00 85.50 124 ASP A CA 1
ATOM 974 C C . ASP A 1 124 ? 19.222 -16.667 -23.706 1.00 85.50 124 ASP A C 1
ATOM 976 O O . ASP A 1 124 ? 18.133 -16.113 -23.902 1.00 85.50 124 ASP A O 1
ATOM 980 N N . ILE A 1 125 ? 20.091 -16.217 -22.803 1.00 83.12 125 ILE A N 1
ATOM 981 C CA . ILE A 1 125 ? 19.871 -15.048 -21.949 1.00 83.12 125 ILE A CA 1
ATOM 982 C C . ILE A 1 125 ? 20.732 -13.900 -22.492 1.00 83.12 125 ILE A C 1
ATOM 984 O O . ILE A 1 125 ? 21.939 -13.883 -22.258 1.00 83.12 125 ILE A O 1
ATOM 988 N N . PRO A 1 126 ? 20.143 -12.883 -23.147 1.00 75.12 126 PRO A N 1
ATOM 989 C CA . PRO A 1 126 ? 20.913 -11.890 -23.902 1.00 75.12 126 PRO A CA 1
ATOM 990 C C . PRO A 1 126 ? 21.843 -11.021 -23.038 1.00 75.12 126 PRO A C 1
ATOM 992 O O . PRO A 1 126 ? 22.833 -10.501 -23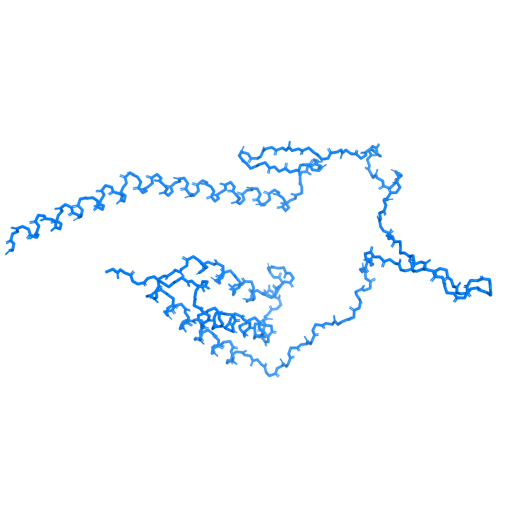.538 1.00 75.12 126 PRO A O 1
ATOM 995 N N . SER A 1 127 ? 21.560 -10.855 -21.739 1.00 71.25 127 SER A N 1
ATOM 996 C CA . SER A 1 127 ? 22.260 -9.880 -20.884 1.00 71.25 127 SER A CA 1
ATOM 997 C C . SER A 1 127 ? 23.137 -10.473 -19.776 1.00 71.25 127 SER A C 1
ATOM 999 O O . SER A 1 127 ? 23.811 -9.716 -19.059 1.00 71.25 127 SER A O 1
ATOM 1001 N N . ARG A 1 128 ? 23.150 -11.801 -19.569 1.00 69.50 128 ARG A N 1
ATOM 1002 C CA . ARG A 1 128 ? 23.939 -12.423 -18.489 1.00 69.50 128 ARG A CA 1
ATOM 1003 C C . ARG A 1 128 ? 24.470 -13.811 -18.849 1.00 69.50 128 ARG A C 1
ATOM 1005 O O . ARG A 1 128 ? 23.690 -14.628 -19.315 1.00 69.50 128 ARG A O 1
ATOM 1012 N N . PRO A 1 129 ? 25.716 -14.134 -18.448 1.00 69.19 129 PRO A N 1
ATOM 1013 C CA . PRO A 1 129 ? 26.634 -13.325 -17.632 1.00 69.19 129 PRO A CA 1
ATOM 1014 C C . PRO A 1 129 ? 27.498 -12.355 -18.463 1.00 69.19 129 PRO A C 1
ATOM 1016 O O . PRO A 1 129 ? 28.209 -12.788 -19.355 1.00 69.19 129 PRO A O 1
ATOM 1019 N N . ARG A 1 130 ? 27.526 -11.057 -18.103 1.00 68.62 130 ARG A N 1
ATOM 1020 C CA . ARG A 1 130 ? 28.413 -10.069 -18.758 1.00 68.62 130 ARG A CA 1
ATOM 1021 C C . ARG A 1 130 ? 29.888 -10.501 -18.700 1.00 68.62 130 ARG A C 1
ATOM 1023 O O . ARG A 1 130 ? 30.319 -10.921 -17.612 1.00 68.62 130 ARG A O 1
ATOM 1030 N N . PRO A 1 131 ? 30.654 -10.381 -19.797 1.00 77.00 131 PRO A N 1
ATOM 1031 C CA . PRO A 1 131 ? 32.070 -10.731 -19.818 1.00 77.00 131 PRO A CA 1
ATOM 1032 C C . PRO A 1 131 ? 32.863 -9.893 -18.806 1.00 77.00 131 PRO A C 1
ATOM 1034 O O . PRO A 1 131 ? 32.436 -8.815 -18.389 1.00 77.00 131 PRO A O 1
ATOM 1037 N N . ALA A 1 132 ? 34.022 -10.402 -18.375 1.00 71.50 132 ALA A N 1
ATOM 1038 C CA . ALA A 1 132 ? 34.822 -9.764 -17.327 1.00 71.50 132 ALA A CA 1
ATOM 1039 C C . ALA A 1 132 ? 35.285 -8.342 -17.697 1.00 71.50 132 ALA A C 1
ATOM 1041 O O . ALA A 1 132 ? 35.393 -7.491 -16.818 1.00 71.50 132 ALA A O 1
ATOM 1042 N N . SER A 1 133 ? 35.480 -8.079 -18.991 1.00 76.56 133 SER A N 1
ATOM 1043 C CA . SER A 1 133 ? 35.825 -6.771 -19.562 1.00 76.56 133 SER A CA 1
ATOM 1044 C C . SER A 1 133 ? 34.735 -5.709 -19.374 1.00 76.56 133 SER A C 1
ATOM 1046 O O . SER A 1 133 ? 35.043 -4.533 -19.219 1.00 76.56 133 SER A O 1
ATOM 1048 N N . GLU A 1 134 ? 33.463 -6.112 -19.340 1.00 77.25 134 GLU A N 1
ATOM 1049 C CA . GLU A 1 134 ? 32.317 -5.211 -19.148 1.00 77.25 134 GLU A CA 1
ATOM 1050 C C . GLU A 1 134 ? 31.978 -4.969 -17.667 1.00 77.25 134 GLU A C 1
ATOM 1052 O O . GLU A 1 134 ? 31.096 -4.168 -17.331 1.00 77.25 134 GLU A O 1
ATOM 1057 N N . LEU A 1 135 ? 32.655 -5.663 -16.748 1.00 70.69 135 LEU A N 1
ATOM 1058 C CA . LEU A 1 135 ? 32.532 -5.427 -15.314 1.00 70.69 135 LEU A CA 1
ATOM 1059 C C . LEU A 1 135 ? 33.399 -4.218 -14.947 1.00 70.69 135 LEU A C 1
ATOM 1061 O O . LEU A 1 135 ? 34.566 -4.363 -14.597 1.00 70.69 135 LEU A O 1
ATOM 1065 N N . GLY A 1 136 ? 32.827 -3.015 -15.031 1.00 69.44 136 GLY A N 1
ATOM 1066 C CA . GLY A 1 136 ? 33.541 -1.777 -14.698 1.00 69.44 136 GLY A CA 1
ATOM 1067 C C . GLY A 1 136 ? 34.263 -1.812 -13.337 1.00 69.44 136 GLY A C 1
ATOM 1068 O O . GLY A 1 136 ? 33.838 -2.490 -12.398 1.00 69.44 136 GLY A O 1
ATOM 1069 N N . GLY A 1 137 ? 35.353 -1.047 -13.219 1.00 74.44 137 GLY A N 1
ATOM 1070 C CA . GLY A 1 137 ? 36.222 -1.026 -12.037 1.00 74.44 137 GLY A CA 1
ATOM 1071 C C . GLY A 1 137 ? 37.335 -2.075 -12.112 1.00 74.44 137 GLY A C 1
ATOM 1072 O O . GLY A 1 137 ? 38.031 -2.163 -13.113 1.00 74.44 137 GLY A O 1
ATOM 1073 N N . SER A 1 138 ? 37.515 -2.869 -11.048 1.00 69.12 138 SER A N 1
ATOM 1074 C CA . SER A 1 138 ? 38.590 -3.872 -10.937 1.00 69.12 138 SER A CA 1
ATOM 1075 C C . SER A 1 138 ? 38.341 -5.173 -11.713 1.00 69.12 138 SER A C 1
ATOM 1077 O O . SER A 1 138 ? 39.100 -6.125 -11.544 1.00 69.12 138 SER A O 1
ATOM 1079 N N . GLY A 1 139 ? 37.241 -5.279 -12.470 1.00 72.38 139 GLY A N 1
ATOM 1080 C CA . GLY A 1 139 ? 36.852 -6.504 -13.185 1.00 72.38 139 GLY A CA 1
ATOM 1081 C C . GLY A 1 139 ? 36.474 -7.689 -12.282 1.00 72.38 139 GLY A C 1
ATOM 1082 O O . GLY A 1 139 ? 36.046 -8.736 -12.767 1.00 72.38 139 GLY A O 1
ATOM 1083 N N . ARG A 1 140 ? 36.593 -7.555 -10.951 1.00 75.06 140 ARG A N 1
ATOM 1084 C CA . ARG A 1 140 ? 36.315 -8.626 -9.983 1.00 75.06 140 ARG A CA 1
ATOM 1085 C C . ARG A 1 140 ? 34.886 -8.510 -9.459 1.00 75.06 140 ARG A C 1
ATOM 1087 O O . ARG A 1 140 ? 34.516 -7.527 -8.815 1.00 75.06 140 ARG A O 1
ATOM 1094 N N . ARG A 1 141 ? 34.080 -9.555 -9.674 1.00 72.31 141 ARG A N 1
ATOM 1095 C CA . ARG A 1 141 ? 32.744 -9.679 -9.069 1.00 72.31 141 ARG A CA 1
ATOM 1096 C C . ARG A 1 141 ? 32.898 -9.873 -7.563 1.00 72.31 141 ARG A C 1
ATOM 1098 O O . ARG A 1 141 ? 33.292 -10.945 -7.114 1.00 72.31 141 ARG A O 1
ATOM 1105 N N . ARG A 1 142 ? 32.592 -8.845 -6.771 1.00 75.56 142 ARG A N 1
ATOM 1106 C CA . ARG A 1 142 ? 32.577 -8.978 -5.311 1.00 75.56 142 ARG A CA 1
ATOM 1107 C C . ARG A 1 142 ? 31.287 -9.669 -4.876 1.00 75.56 142 ARG A C 1
ATOM 1109 O O . ARG A 1 142 ? 30.200 -9.227 -5.246 1.00 75.56 142 ARG A O 1
ATOM 1116 N N . VAL A 1 143 ? 31.411 -10.736 -4.087 1.00 84.12 143 VAL A N 1
ATOM 1117 C CA . VAL A 1 143 ? 30.259 -11.414 -3.481 1.00 84.12 143 VAL A CA 1
ATOM 1118 C C . VAL A 1 143 ? 29.564 -10.426 -2.534 1.00 84.12 143 VAL A C 1
ATOM 1120 O O . VAL A 1 143 ? 30.238 -9.835 -1.680 1.00 84.12 143 VAL A O 1
ATOM 1123 N N . PRO A 1 144 ? 28.250 -10.181 -2.691 1.00 89.44 144 PRO A N 1
ATOM 1124 C CA . PRO A 1 144 ? 27.508 -9.364 -1.743 1.00 89.44 144 PRO A CA 1
ATOM 1125 C C . PRO A 1 144 ? 27.606 -9.963 -0.337 1.00 89.44 144 PRO A C 1
ATOM 1127 O O . PRO A 1 144 ? 27.451 -11.169 -0.171 1.00 89.44 144 PRO A O 1
ATOM 1130 N N . HIS A 1 145 ? 27.847 -9.129 0.671 1.00 90.25 145 HIS A N 1
ATOM 1131 C CA . HIS A 1 145 ? 27.911 -9.559 2.072 1.00 90.25 145 HIS A CA 1
ATOM 1132 C C . HIS A 1 145 ? 26.747 -8.964 2.854 1.00 90.25 145 HIS A C 1
ATOM 1134 O O . HIS A 1 145 ? 26.196 -7.927 2.475 1.00 90.25 145 HIS A O 1
ATOM 1140 N N . ILE A 1 146 ? 26.348 -9.638 3.927 1.00 92.88 146 ILE A N 1
ATOM 1141 C CA . ILE A 1 146 ? 25.327 -9.132 4.839 1.00 92.88 146 ILE A CA 1
ATOM 1142 C C . ILE A 1 146 ? 25.962 -8.010 5.666 1.00 92.88 146 ILE A C 1
ATOM 1144 O O . ILE A 1 146 ? 27.034 -8.187 6.236 1.00 92.88 146 ILE A O 1
ATOM 1148 N N . ASP A 1 147 ? 25.312 -6.854 5.681 1.00 91.75 147 ASP A N 1
ATOM 1149 C CA . ASP A 1 147 ? 25.674 -5.684 6.480 1.00 91.75 147 ASP A CA 1
ATOM 1150 C C . ASP A 1 147 ? 24.473 -5.314 7.363 1.00 91.75 147 ASP A C 1
ATOM 1152 O O . ASP A 1 147 ? 23.334 -5.713 7.083 1.00 91.75 147 ASP A O 1
ATOM 1156 N N . LEU A 1 148 ? 24.708 -4.565 8.435 1.00 90.81 148 LEU A N 1
ATOM 1157 C CA . LEU A 1 148 ? 23.681 -4.231 9.416 1.00 90.81 148 LEU A CA 1
ATOM 1158 C C . LEU A 1 148 ? 23.448 -2.717 9.439 1.00 90.81 148 LEU A C 1
ATOM 1160 O O . LEU A 1 148 ? 24.355 -1.931 9.697 1.00 90.81 148 LEU A O 1
ATOM 1164 N N . ALA A 1 149 ? 22.213 -2.292 9.161 1.00 87.75 149 ALA A N 1
ATOM 1165 C CA . ALA A 1 149 ? 21.793 -0.902 9.336 1.00 87.75 149 ALA A CA 1
ATOM 1166 C C . ALA A 1 149 ? 20.948 -0.787 10.608 1.00 87.75 149 ALA A C 1
ATOM 1168 O O . ALA A 1 149 ? 19.756 -1.121 10.593 1.00 87.75 149 ALA A O 1
ATOM 1169 N N . SER A 1 150 ? 21.578 -0.327 11.692 1.00 85.62 150 SER A N 1
ATOM 1170 C CA . SER A 1 150 ? 21.051 -0.436 13.059 1.00 85.62 150 SER A CA 1
ATOM 1171 C C . SER A 1 150 ? 20.777 -1.905 13.395 1.00 85.62 150 SER A C 1
ATOM 1173 O O . SER A 1 150 ? 21.724 -2.636 13.616 1.00 85.62 150 SER A O 1
ATOM 1175 N N . ASP A 1 151 ? 19.527 -2.360 13.288 1.00 84.38 151 ASP A N 1
ATOM 1176 C CA . ASP A 1 151 ? 19.121 -3.755 13.531 1.00 84.38 151 ASP A CA 1
ATOM 1177 C C . ASP A 1 151 ? 18.495 -4.414 12.290 1.00 84.38 151 ASP A C 1
ATOM 1179 O O . ASP A 1 151 ? 17.882 -5.478 12.366 1.00 84.38 151 ASP A O 1
ATOM 1183 N N . THR A 1 152 ? 18.546 -3.753 11.130 1.00 87.31 152 THR A N 1
ATOM 1184 C CA . THR A 1 152 ? 18.009 -4.316 9.885 1.00 87.31 152 THR A CA 1
ATOM 1185 C C . THR A 1 152 ? 19.153 -4.915 9.070 1.00 87.31 152 THR A C 1
ATOM 1187 O O . THR A 1 152 ? 19.900 -4.143 8.458 1.00 87.31 152 THR A O 1
ATOM 1190 N N . PRO A 1 153 ? 19.298 -6.253 9.011 1.00 92.44 153 PRO A N 1
ATOM 1191 C CA . PRO A 1 153 ? 20.284 -6.874 8.140 1.00 92.44 153 PRO A CA 1
ATOM 1192 C C . PRO A 1 153 ? 19.877 -6.668 6.682 1.00 92.44 153 PRO A C 1
ATOM 1194 O O . PRO A 1 153 ? 18.702 -6.802 6.316 1.00 92.44 153 PRO A O 1
ATOM 1197 N N . PHE A 1 154 ? 20.840 -6.325 5.834 1.00 91.88 154 PHE A N 1
ATOM 1198 C CA . PHE A 1 154 ? 20.623 -6.180 4.402 1.00 91.88 154 PHE A CA 1
ATOM 1199 C C . PHE A 1 154 ? 21.838 -6.650 3.608 1.00 91.88 154 PHE A C 1
ATOM 1201 O O . PHE A 1 154 ? 22.980 -6.557 4.046 1.00 91.88 154 PHE A O 1
ATOM 1208 N N . LEU A 1 155 ? 21.589 -7.153 2.401 1.00 91.50 155 LEU A N 1
ATOM 1209 C CA . LEU A 1 155 ? 22.650 -7.598 1.510 1.00 91.50 155 LEU A CA 1
ATOM 1210 C C . LEU A 1 155 ? 23.289 -6.390 0.813 1.00 91.50 155 LEU A C 1
ATOM 1212 O O . LEU A 1 155 ? 22.640 -5.687 0.028 1.00 91.50 155 LEU A O 1
ATOM 1216 N N . ARG A 1 156 ? 24.572 -6.146 1.076 1.00 88.88 156 ARG A N 1
ATOM 1217 C CA . ARG A 1 156 ? 25.328 -5.036 0.503 1.00 88.88 156 ARG A CA 1
ATOM 1218 C C . ARG A 1 156 ? 26.094 -5.483 -0.735 1.00 88.88 156 ARG A C 1
ATOM 1220 O O . ARG A 1 156 ? 27.108 -6.170 -0.657 1.00 88.88 156 ARG A O 1
ATOM 1227 N N . ILE A 1 157 ? 25.613 -5.034 -1.893 1.00 87.69 157 ILE A N 1
ATOM 1228 C CA . ILE A 1 157 ? 26.206 -5.358 -3.200 1.00 87.69 157 ILE A CA 1
ATOM 1229 C C . ILE A 1 157 ? 27.406 -4.449 -3.513 1.00 87.69 157 ILE A C 1
ATOM 1231 O O . ILE A 1 157 ? 28.441 -4.926 -3.966 1.00 87.69 157 ILE A O 1
ATOM 1235 N N . LYS A 1 158 ? 27.289 -3.133 -3.273 1.00 82.69 158 LYS A N 1
ATOM 1236 C CA . LYS A 1 158 ? 28.342 -2.145 -3.581 1.00 82.69 158 LYS A CA 1
ATOM 1237 C C . LYS A 1 158 ? 28.384 -0.974 -2.590 1.00 82.69 158 LYS A C 1
ATOM 1239 O O . LYS A 1 158 ? 27.425 -0.751 -1.844 1.00 82.69 158 LYS A O 1
ATOM 1244 N N . LYS A 1 159 ? 29.493 -0.221 -2.594 1.00 83.38 159 LYS A N 1
ATOM 1245 C CA . LYS A 1 159 ? 29.645 1.083 -1.918 1.00 83.38 159 LYS A CA 1
ATOM 1246 C C . LYS A 1 159 ? 29.861 2.184 -2.981 1.00 83.38 159 LYS A C 1
ATOM 1248 O O . LYS A 1 159 ? 30.623 1.918 -3.905 1.00 83.38 159 LYS A O 1
ATOM 1253 N N . PRO A 1 160 ? 29.239 3.377 -2.870 1.00 85.69 160 PRO A N 1
ATOM 1254 C CA . PRO A 1 160 ? 28.145 3.728 -1.959 1.00 85.69 160 PRO A CA 1
ATOM 1255 C C . PRO A 1 160 ? 26.873 2.916 -2.258 1.00 85.69 160 PRO A C 1
ATOM 1257 O O . PRO A 1 160 ? 26.688 2.383 -3.353 1.00 85.69 160 PRO A O 1
ATOM 1260 N N . GLN A 1 161 ? 26.011 2.765 -1.252 1.00 88.81 161 GLN A N 1
ATOM 1261 C CA . GLN A 1 161 ? 24.782 1.983 -1.394 1.00 88.81 161 GLN A CA 1
ATOM 1262 C C . GLN A 1 161 ? 23.775 2.681 -2.329 1.00 88.81 161 GLN A C 1
ATOM 1264 O O . GLN A 1 161 ? 23.748 3.912 -2.372 1.00 88.81 161 GLN A O 1
ATOM 1269 N N . PRO A 1 162 ? 22.913 1.939 -3.053 1.00 90.44 162 PRO A N 1
ATOM 1270 C CA . PRO A 1 162 ? 21.881 2.543 -3.893 1.00 90.44 162 PRO A CA 1
ATOM 1271 C C . PRO A 1 162 ? 20.964 3.468 -3.083 1.00 90.44 162 PRO A C 1
ATOM 1273 O O . PRO A 1 162 ? 20.523 3.103 -1.989 1.00 90.44 162 PRO A O 1
ATOM 1276 N N . ALA A 1 163 ? 20.612 4.631 -3.639 1.00 90.56 163 ALA A N 1
ATOM 1277 C CA . ALA A 1 163 ? 19.764 5.617 -2.962 1.00 90.56 163 ALA A CA 1
ATOM 1278 C C . ALA A 1 163 ? 18.407 5.033 -2.524 1.00 90.56 163 ALA A C 1
ATOM 1280 O O . ALA A 1 163 ? 17.943 5.301 -1.417 1.00 90.56 163 ALA A O 1
ATOM 1281 N N . TYR A 1 164 ? 17.814 4.163 -3.347 1.00 89.75 164 TYR A N 1
ATOM 1282 C CA . TYR A 1 164 ? 16.566 3.465 -3.028 1.00 89.75 164 TYR A CA 1
ATOM 1283 C C . TYR A 1 164 ? 16.685 2.566 -1.788 1.00 89.75 164 TYR A C 1
ATOM 1285 O O . TYR A 1 164 ? 15.837 2.615 -0.898 1.00 89.75 164 TYR A O 1
ATOM 1293 N N . LEU A 1 165 ? 17.768 1.786 -1.695 1.00 88.81 165 LEU A N 1
ATOM 1294 C CA . LEU A 1 165 ? 18.033 0.930 -0.538 1.00 88.81 165 LEU A CA 1
ATOM 1295 C C . LEU A 1 165 ? 18.266 1.780 0.718 1.00 88.81 165 LEU A C 1
ATOM 1297 O O . LEU A 1 165 ? 17.661 1.517 1.753 1.00 88.81 165 LEU A O 1
ATOM 1301 N N . SER A 1 166 ? 19.042 2.860 0.594 1.00 90.44 166 SER A N 1
ATOM 1302 C CA . SER A 1 166 ? 19.239 3.842 1.669 1.00 90.44 166 SER A CA 1
ATOM 1303 C C . SER A 1 166 ? 17.909 4.418 2.174 1.00 90.44 166 SER A C 1
ATOM 1305 O O . SER A 1 166 ? 17.660 4.479 3.378 1.00 90.44 166 SER A O 1
ATOM 1307 N N . HIS A 1 167 ? 17.009 4.783 1.258 1.00 91.88 167 HIS A N 1
ATOM 1308 C CA . HIS A 1 167 ? 15.686 5.306 1.592 1.00 91.88 167 HIS A CA 1
ATOM 1309 C C . HIS A 1 167 ? 14.818 4.279 2.337 1.00 91.88 16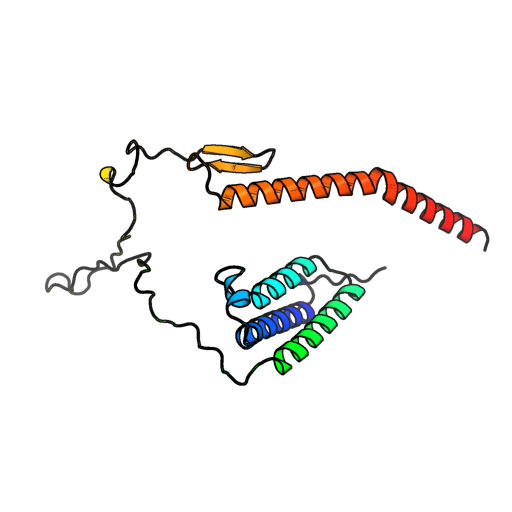7 HIS A C 1
ATOM 1311 O O . HIS A 1 167 ? 14.190 4.616 3.343 1.00 91.88 167 HIS A O 1
ATOM 1317 N N . ILE A 1 168 ? 14.800 3.018 1.891 1.00 91.31 168 ILE A N 1
ATOM 1318 C CA . ILE A 1 168 ? 14.065 1.946 2.580 1.00 91.31 168 ILE A CA 1
ATOM 1319 C C . ILE A 1 168 ? 14.604 1.731 3.993 1.00 91.31 168 ILE A C 1
ATOM 1321 O O . ILE A 1 168 ? 13.806 1.643 4.928 1.00 91.31 168 ILE A O 1
ATOM 1325 N N . LEU A 1 169 ? 15.928 1.654 4.151 1.00 91.94 169 LEU A N 1
ATOM 1326 C CA . LEU A 1 169 ? 16.562 1.450 5.454 1.00 91.94 169 LEU A CA 1
ATOM 1327 C C . LEU A 1 169 ? 16.208 2.587 6.416 1.00 91.94 169 LEU A C 1
ATOM 1329 O O . LEU A 1 169 ? 15.710 2.320 7.507 1.00 91.94 169 LEU A O 1
ATOM 1333 N N . ARG A 1 170 ? 16.324 3.847 5.977 1.00 92.62 170 ARG A N 1
ATOM 1334 C CA . ARG A 1 170 ? 15.908 5.016 6.775 1.00 92.62 170 ARG A CA 1
ATOM 1335 C C . ARG A 1 170 ? 14.437 4.950 7.180 1.00 92.62 170 ARG A C 1
ATOM 1337 O O . ARG A 1 170 ? 14.111 5.175 8.341 1.00 92.62 170 ARG A O 1
ATOM 1344 N N . ASN A 1 171 ? 13.545 4.598 6.254 1.00 92.38 171 ASN A N 1
ATOM 1345 C CA . ASN A 1 171 ? 12.119 4.463 6.561 1.00 92.38 171 ASN A CA 1
ATOM 1346 C C . ASN A 1 171 ? 11.839 3.341 7.569 1.00 92.38 171 ASN A C 1
ATOM 1348 O O . ASN A 1 171 ? 10.934 3.480 8.392 1.00 92.38 171 ASN A O 1
ATOM 1352 N N . ARG A 1 172 ? 12.576 2.225 7.503 1.00 91.62 172 ARG A N 1
ATOM 1353 C CA . ARG A 1 172 ? 12.450 1.128 8.473 1.00 91.62 172 ARG A CA 1
ATOM 1354 C C . ARG A 1 172 ? 12.936 1.547 9.855 1.00 91.62 172 ARG A C 1
ATOM 1356 O O . ARG A 1 172 ? 12.199 1.340 10.814 1.00 91.62 172 ARG A O 1
ATOM 1363 N N . ILE A 1 173 ? 14.102 2.188 9.935 1.00 92.31 173 ILE A N 1
ATOM 1364 C CA . ILE A 1 173 ? 14.654 2.729 11.185 1.00 92.31 173 ILE A CA 1
ATOM 1365 C C . ILE A 1 173 ? 13.660 3.719 11.804 1.00 92.31 173 ILE A C 1
ATOM 1367 O O . ILE A 1 173 ? 13.249 3.536 12.945 1.00 92.31 173 ILE A O 1
ATOM 1371 N N . LYS A 1 174 ? 13.157 4.685 11.022 1.00 94.00 174 LYS A N 1
ATOM 1372 C CA . LYS A 1 174 ? 12.174 5.672 11.495 1.00 94.00 174 LYS A CA 1
ATOM 1373 C C . LYS A 1 174 ? 10.900 5.029 12.049 1.00 94.00 174 LYS A C 1
ATOM 1375 O O . LYS A 1 174 ? 10.439 5.409 13.117 1.00 94.00 174 LYS A O 1
ATOM 1380 N N . LYS A 1 175 ? 10.326 4.050 11.341 1.00 90.88 175 LYS A N 1
ATOM 1381 C CA . LYS A 1 175 ? 9.119 3.344 11.810 1.00 90.88 175 LYS A CA 1
ATOM 1382 C C . LYS A 1 175 ? 9.351 2.561 13.095 1.00 90.88 175 LYS A C 1
ATOM 1384 O O . LYS A 1 175 ? 8.406 2.366 13.851 1.00 90.88 175 LYS A O 1
ATOM 1389 N N . ARG A 1 176 ? 10.569 2.058 13.303 1.00 90.38 176 ARG A N 1
ATOM 1390 C CA . ARG A 1 176 ? 10.920 1.357 14.534 1.00 90.38 176 ARG A CA 1
ATOM 1391 C C . ARG A 1 176 ? 10.985 2.324 15.706 1.00 90.38 176 ARG A C 1
ATOM 1393 O O . ARG A 1 176 ? 10.345 2.034 16.704 1.00 90.38 176 ARG A O 1
ATOM 1400 N N . VAL A 1 177 ? 11.680 3.451 15.548 1.00 92.81 177 VAL A N 1
ATOM 1401 C CA . VAL A 1 177 ? 11.738 4.511 16.570 1.00 92.81 177 VAL A CA 1
ATOM 1402 C C . VAL A 1 177 ? 10.322 4.922 16.972 1.00 92.81 177 VAL A C 1
ATOM 1404 O O . VAL A 1 177 ? 9.943 4.726 18.112 1.00 92.81 177 VAL A O 1
ATOM 1407 N N . GLN A 1 178 ? 9.471 5.255 15.997 1.00 94.25 178 GLN A N 1
ATOM 1408 C CA . GLN A 1 178 ? 8.065 5.605 16.254 1.00 94.25 178 GLN A CA 1
ATOM 1409 C C . GLN A 1 178 ? 7.270 4.534 17.013 1.00 94.25 178 GLN A C 1
ATOM 1411 O O . GLN A 1 178 ? 6.328 4.854 17.728 1.00 94.25 178 GLN A O 1
ATOM 1416 N N . ARG A 1 179 ? 7.585 3.250 16.810 1.00 92.56 179 ARG A N 1
ATOM 1417 C CA . ARG A 1 179 ? 6.920 2.166 17.537 1.00 92.56 179 ARG A CA 1
ATOM 1418 C C . ARG A 1 179 ? 7.426 2.071 18.971 1.00 92.56 179 ARG A C 1
ATOM 1420 O O . ARG A 1 179 ? 6.618 1.803 19.845 1.00 92.56 179 ARG A O 1
ATOM 1427 N N . LEU A 1 180 ? 8.729 2.240 19.185 1.00 93.38 180 LEU A N 1
ATOM 1428 C CA . LEU A 1 180 ? 9.312 2.248 20.526 1.00 93.38 180 LEU A CA 1
ATOM 1429 C C . LEU A 1 180 ? 8.758 3.419 21.336 1.00 93.38 180 LEU A C 1
ATOM 1431 O O . LEU A 1 180 ? 8.273 3.185 22.435 1.00 93.38 180 LEU A O 1
ATOM 1435 N N . ASP A 1 181 ? 8.703 4.611 20.739 1.00 95.31 181 ASP A N 1
ATOM 1436 C CA . ASP A 1 181 ? 8.115 5.798 21.368 1.00 95.31 181 ASP A CA 1
ATOM 1437 C C . ASP A 1 181 ? 6.651 5.542 21.771 1.00 95.31 181 ASP A C 1
ATOM 1439 O O . ASP A 1 181 ? 6.242 5.849 22.883 1.00 95.31 181 ASP A O 1
ATOM 1443 N N . LEU A 1 182 ? 5.858 4.909 20.892 1.00 94.38 182 LEU A N 1
ATOM 1444 C CA . LEU A 1 182 ? 4.473 4.545 21.213 1.00 94.38 182 LEU A CA 1
ATOM 1445 C C . LEU A 1 182 ? 4.369 3.531 22.355 1.00 94.38 182 LEU A C 1
ATOM 1447 O O . LEU A 1 182 ? 3.497 3.667 23.200 1.00 94.38 182 LEU A O 1
ATOM 1451 N N . VAL A 1 183 ? 5.221 2.503 22.375 1.00 95.19 183 VAL A N 1
ATOM 1452 C CA . VAL A 1 183 ? 5.222 1.505 23.460 1.00 95.19 183 VAL A CA 1
ATOM 1453 C C . VAL A 1 183 ? 5.577 2.156 24.791 1.00 95.19 183 VAL A C 1
ATOM 1455 O O . VAL A 1 183 ? 4.961 1.828 25.800 1.00 95.19 183 VAL A O 1
ATOM 1458 N N . GLN A 1 184 ? 6.532 3.085 24.783 1.00 95.94 184 GLN A N 1
ATOM 1459 C CA . GLN A 1 184 ? 6.898 3.847 25.968 1.00 95.94 184 GLN A CA 1
ATOM 1460 C C . GLN A 1 184 ? 5.708 4.663 26.488 1.00 95.94 184 GLN A C 1
ATOM 1462 O O . GLN A 1 184 ? 5.352 4.525 27.652 1.00 95.94 184 GLN A O 1
ATOM 1467 N N . VAL A 1 185 ? 5.031 5.420 25.616 1.00 94.94 185 VAL A N 1
ATOM 1468 C CA . VAL A 1 185 ? 3.830 6.190 25.992 1.00 94.94 185 VAL A CA 1
ATOM 1469 C C . VAL A 1 185 ? 2.724 5.287 26.540 1.00 94.94 185 VAL A C 1
ATOM 1471 O O . VAL A 1 185 ? 2.148 5.603 27.579 1.00 94.94 185 VAL A O 1
ATOM 1474 N N . PHE A 1 186 ? 2.467 4.140 25.902 1.00 93.69 186 PHE A N 1
ATOM 1475 C CA . PHE A 1 186 ? 1.469 3.196 26.405 1.00 93.69 186 PHE A CA 1
ATOM 1476 C C . PHE A 1 186 ? 1.797 2.729 27.826 1.00 93.69 186 PHE A C 1
ATOM 1478 O O . PHE A 1 186 ? 0.906 2.658 28.663 1.00 93.69 186 PHE A O 1
ATOM 1485 N N . HIS A 1 187 ? 3.062 2.415 28.102 1.00 94.88 187 HIS A N 1
ATOM 1486 C CA . HIS A 1 187 ? 3.475 1.891 29.400 1.00 94.88 187 HIS A CA 1
ATOM 1487 C C . HIS A 1 187 ? 3.536 2.967 30.495 1.00 94.88 187 HIS A C 1
ATOM 1489 O O . HIS A 1 187 ? 3.274 2.666 31.657 1.00 94.88 187 HIS A O 1
ATOM 1495 N N . GLU A 1 188 ? 3.910 4.199 30.152 1.00 94.19 188 GLU A N 1
ATOM 1496 C CA . GLU A 1 188 ? 4.061 5.290 31.122 1.00 94.19 188 GLU A CA 1
ATOM 1497 C C . GLU A 1 188 ? 2.742 6.015 31.416 1.00 94.19 188 GLU A C 1
ATOM 1499 O O . GLU A 1 188 ? 2.563 6.511 32.526 1.00 94.19 188 GLU A O 1
ATOM 1504 N N . VAL A 1 189 ? 1.830 6.093 30.440 1.00 92.56 189 VAL A N 1
ATOM 1505 C CA . VAL A 1 189 ? 0.639 6.953 30.520 1.00 92.56 189 VAL A CA 1
ATOM 1506 C C . VAL A 1 189 ? -0.648 6.168 30.303 1.00 92.56 189 VAL A C 1
ATOM 1508 O O . VAL A 1 189 ? -1.489 6.124 31.198 1.00 92.56 189 VAL A O 1
ATOM 1511 N N . ASP A 1 190 ? -0.816 5.544 29.135 1.00 90.94 190 ASP A N 1
ATOM 1512 C CA . ASP A 1 190 ? -2.136 5.041 28.733 1.00 90.94 190 ASP A CA 1
ATOM 1513 C C . ASP A 1 190 ? -2.581 3.812 29.543 1.00 90.94 190 ASP A C 1
ATOM 1515 O O . ASP A 1 190 ? -3.753 3.708 29.892 1.00 90.94 190 ASP A O 1
ATOM 1519 N N . ILE A 1 191 ? -1.668 2.878 29.845 1.00 91.69 191 ILE A N 1
ATOM 1520 C CA . ILE A 1 191 ? -1.981 1.677 30.638 1.00 91.69 191 ILE A CA 1
ATOM 1521 C C . ILE A 1 191 ? -2.326 2.058 32.086 1.00 91.69 191 ILE A C 1
ATOM 1523 O O . ILE A 1 191 ? -3.418 1.691 32.515 1.00 91.69 191 ILE A O 1
ATOM 1527 N N . PRO A 1 192 ? -1.497 2.830 32.822 1.00 95.44 192 PRO A N 1
ATOM 1528 C CA . PRO A 1 192 ? -1.863 3.265 34.171 1.00 95.44 192 PRO A CA 1
ATOM 1529 C C . PRO A 1 192 ? -3.176 4.056 34.216 1.00 95.44 192 PRO A C 1
ATOM 1531 O O . PRO A 1 192 ? -3.971 3.881 35.134 1.00 95.44 192 PRO A O 1
ATOM 1534 N N . ALA A 1 193 ? -3.430 4.913 33.220 1.00 93.06 193 ALA A N 1
ATOM 1535 C CA . ALA A 1 193 ? -4.688 5.650 33.135 1.00 93.06 193 ALA A CA 1
ATOM 1536 C C . ALA A 1 193 ? -5.891 4.712 32.942 1.00 93.06 193 ALA A C 1
ATOM 1538 O O . ALA A 1 193 ? -6.890 4.862 33.640 1.00 93.06 193 ALA A O 1
ATOM 1539 N N . ALA A 1 194 ? -5.781 3.721 32.052 1.00 92.12 194 ALA A N 1
ATOM 1540 C CA . ALA A 1 194 ? -6.835 2.733 31.833 1.00 92.12 194 ALA A CA 1
ATOM 1541 C C . ALA A 1 194 ? -7.099 1.868 33.081 1.00 92.12 194 ALA A C 1
ATOM 1543 O O . ALA A 1 194 ? -8.250 1.574 33.385 1.00 92.12 194 ALA A O 1
ATOM 1544 N N . GLU A 1 195 ? -6.060 1.501 33.838 1.00 93.31 195 GLU A N 1
ATOM 1545 C CA . GLU A 1 195 ? -6.216 0.765 35.103 1.00 93.31 195 GLU A CA 1
ATOM 1546 C C . GLU A 1 195 ? -6.982 1.587 36.154 1.00 93.31 195 GLU A C 1
ATOM 1548 O O . GLU A 1 195 ? -7.868 1.062 36.829 1.00 93.31 195 GLU A O 1
ATOM 1553 N N . LEU A 1 196 ? -6.692 2.890 36.255 1.00 94.56 196 LEU A N 1
ATOM 1554 C CA . LEU A 1 196 ? -7.426 3.799 37.140 1.00 94.56 196 LEU A CA 1
ATOM 1555 C C . LEU A 1 196 ? -8.891 3.974 36.712 1.00 94.56 196 LEU A C 1
ATOM 1557 O O . LEU A 1 196 ? -9.766 4.068 37.575 1.00 94.56 196 LEU A O 1
ATOM 1561 N N . GLU A 1 197 ? -9.167 4.009 35.404 1.00 91.88 197 GLU A N 1
ATOM 1562 C CA . GLU A 1 197 ? -10.538 4.020 34.873 1.00 91.88 197 GLU A CA 1
ATOM 1563 C C . GLU A 1 197 ? -11.290 2.731 35.246 1.00 91.88 197 GLU A C 1
ATOM 1565 O O . GLU A 1 197 ? -12.403 2.809 35.772 1.00 91.88 197 GLU A O 1
ATOM 1570 N N . ASP A 1 198 ? -10.669 1.560 35.070 1.00 94.19 198 ASP A N 1
ATOM 1571 C CA . ASP A 1 198 ? -11.254 0.262 35.436 1.00 94.19 198 ASP A CA 1
ATOM 1572 C C . ASP A 1 198 ? -11.555 0.171 36.945 1.00 94.19 198 ASP A C 1
ATOM 1574 O O . ASP A 1 198 ? -12.593 -0.356 37.359 1.00 94.19 198 ASP A O 1
ATOM 1578 N N . ASP A 1 199 ? -10.654 0.667 37.795 1.00 94.88 199 ASP A N 1
ATOM 1579 C CA . ASP A 1 199 ? -10.860 0.687 39.245 1.00 94.88 199 ASP A CA 1
ATOM 1580 C C . ASP A 1 199 ? -11.971 1.658 39.652 1.00 94.88 199 ASP A C 1
ATOM 1582 O O . ASP A 1 199 ? -12.775 1.349 40.540 1.00 94.88 199 ASP A O 1
ATOM 1586 N N . TRP A 1 200 ? -12.078 2.796 38.966 1.00 94.44 200 TRP A N 1
ATOM 1587 C CA . TRP A 1 200 ? -13.192 3.717 39.148 1.00 94.44 200 TRP A CA 1
ATOM 1588 C C . TRP A 1 200 ? -14.534 3.079 38.776 1.00 94.44 200 TRP A C 1
ATOM 1590 O O . TRP A 1 200 ? -15.477 3.157 39.568 1.00 94.44 200 TRP A O 1
ATOM 1600 N N . GLU A 1 201 ? -14.621 2.373 37.645 1.00 93.19 201 GLU A N 1
ATOM 1601 C CA . GLU A 1 201 ? -15.835 1.640 37.258 1.00 93.19 201 GLU A CA 1
ATOM 1602 C C . GLU A 1 201 ? -16.242 0.598 38.312 1.00 93.19 201 GLU A C 1
ATOM 1604 O O . GLU A 1 201 ? -17.423 0.499 38.659 1.00 93.19 201 GLU A O 1
ATOM 1609 N N . LYS A 1 202 ? -15.276 -0.142 38.879 1.00 94.00 202 LYS A N 1
ATOM 1610 C CA . LYS A 1 202 ? -15.542 -1.109 39.962 1.00 94.00 202 LYS A CA 1
ATOM 1611 C C . LYS A 1 202 ? -16.091 -0.425 41.209 1.00 94.00 202 LYS A C 1
ATOM 1613 O O . LYS A 1 202 ? -17.071 -0.906 41.774 1.00 94.00 202 LYS A O 1
ATOM 1618 N N . MET A 1 203 ? -15.492 0.692 41.629 1.00 92.69 203 MET A N 1
ATOM 1619 C CA . MET A 1 203 ? -15.979 1.459 42.780 1.00 92.69 203 MET A CA 1
ATOM 1620 C C . MET A 1 203 ? -17.414 1.939 42.546 1.00 92.69 203 MET A C 1
ATOM 1622 O O . MET A 1 203 ? -18.276 1.729 43.400 1.00 92.69 203 MET A O 1
ATOM 1626 N N . MET A 1 204 ? -17.701 2.494 41.367 1.00 92.25 204 MET A N 1
ATOM 1627 C CA . MET A 1 204 ? -19.047 2.951 41.015 1.00 92.25 204 MET A CA 1
ATOM 1628 C C . MET A 1 204 ? -20.068 1.808 40.990 1.00 92.25 204 MET A C 1
ATOM 1630 O O . MET A 1 204 ? -21.192 1.987 41.456 1.00 92.25 204 MET A O 1
ATOM 1634 N N . ALA A 1 205 ? -19.683 0.625 40.505 1.00 87.62 205 ALA A N 1
ATOM 1635 C CA . ALA A 1 205 ? -20.553 -0.549 40.479 1.00 87.62 205 ALA A CA 1
ATOM 1636 C C . ALA A 1 205 ? -20.905 -1.076 41.881 1.00 87.62 205 ALA A C 1
ATOM 1638 O O . ALA A 1 205 ? -21.972 -1.652 42.048 1.00 87.62 205 ALA A O 1
ATOM 1639 N N . THR A 1 206 ? -20.043 -0.878 42.886 1.00 88.69 206 THR A N 1
ATOM 1640 C CA . THR A 1 206 ? -20.338 -1.277 44.278 1.00 88.69 206 THR A CA 1
ATOM 1641 C C . THR A 1 206 ? -21.273 -0.324 45.028 1.00 88.69 206 THR A C 1
ATOM 1643 O O . THR A 1 206 ? -21.769 -0.684 46.092 1.00 88.69 206 THR A O 1
ATOM 1646 N N . MET A 1 207 ? -21.507 0.886 44.508 1.00 78.62 207 MET A N 1
ATOM 1647 C CA . MET A 1 207 ? -22.358 1.904 45.144 1.00 78.62 207 MET A CA 1
ATOM 1648 C C . MET A 1 207 ? -23.822 1.878 44.665 1.00 78.62 207 MET A C 1
ATOM 1650 O O . MET A 1 207 ? -24.625 2.682 45.143 1.00 78.62 207 MET A O 1
ATOM 1654 N N . LEU A 1 208 ? -24.164 0.980 43.736 1.00 59.06 208 LEU A N 1
ATOM 1655 C CA . LEU A 1 208 ? -25.514 0.732 43.212 1.00 59.06 208 LEU A CA 1
ATOM 1656 C C . LEU A 1 208 ? -26.028 -0.632 43.678 1.00 59.06 208 LEU A C 1
ATOM 1658 O O . LEU A 1 208 ? -27.247 -0.719 43.943 1.00 59.06 208 LEU A O 1
#

Solvent-accessible surface area (backbone atoms only — not comparable to full-atom values): 12815 Å² total; per-residue (Å²): 131,89,76,68,49,56,62,89,81,34,65,67,59,48,49,51,54,50,50,53,53,51,51,47,55,65,50,43,79,29,41,85,67,61,69,77,63,44,55,72,74,45,101,51,57,51,62,46,55,51,52,54,51,50,56,60,70,52,68,81,67,39,45,55,84,57,48,53,58,53,50,51,51,51,54,52,49,46,50,54,51,59,71,55,37,52,93,57,76,66,80,73,79,76,85,66,81,57,91,88,58,79,62,82,62,42,82,64,50,70,77,68,39,98,92,41,74,76,62,70,92,39,72,43,47,84,79,60,84,69,56,58,88,74,38,77,85,88,44,68,87,68,79,60,42,82,43,69,60,89,89,48,76,43,77,44,71,59,86,81,67,57,68,68,59,53,51,53,50,51,54,51,52,52,55,48,51,58,48,51,56,47,53,50,47,37,68,74,46,53,49,58,50,50,53,53,50,54,52,49,54,53,54,56,62,72,78,111

Nearest PDB structures (foldseek):
  8pw7-assembly1_W1  TM=7.054E-01  e=4.972E-02  Mus musculus
  8t9d-assembly1_E  TM=2.313E-01  e=4.004E+00  Homo sapiens

Radius of gyration: 27.84 Å; Cα contacts (8 Å, |Δi|>4): 127; chains: 1; bounding box: 64×53×89 Å

pLDDT: mean 85.12, std 10.48, range [42.56, 96.56]

Foldseek 3Di:
DADWADCVPDPPLVVLLVVLLVLQLQLQQQADDPPCQQPVPHDDGVSNVVSVVLCVVCVPPGHPVVSVVSSVVSVVVSVVSVVRGDPDDHPDDDPDDDPPDDDQKDFPFDDQDPVRNDTDTDIDGPCPDDDLVPPPDPSDQDQFDWDQDPNDTDTHRDPPGDPVVVVVSVVVVVVVVVVVVVVVCCVPPVVVVVVVVVVVVVVVVVVD

Sequence (208 aa):
MPQYLIPARNSRHRTACFALYRTLLRQAPLIPLPDDLAVSRGPVHPIKHLIRRSFRRNTSITSPRLIFPALKAGYQILGLLKSATSSRTPPKPSTRPRPDAEPLLVNVTPAPTPQNPNPRPVFDIPSRPRPASELGGSGRRRVPHIDLASDTPFLRIKKPQPAYLSHILRNRIKKRVQRLDLVQVFHEVDIPAAELEDDWEKMMATML

Secondary structure (DSSP, 8-state):
------TTT-HHHHHHHHHHHHHHHHHGGGS---HHHHHTT-SS-HHHHHHHHHHHHGGG---HHHHHHHHHHHHHHHHHHHHH--S-PPPPPP-SPPTT---S-EE-PPPPBTTBSSPPP-EE-TT-SPPGGGSTTTS--PPPEEEEETTEEEEE-SSSPPHHHHHHHHHHHHHHHHHHHHHHHIIIIIHHHHHHHHHHHHHHHHT-

Mean predicted aligned error: 13.5 Å